Protein AF-A0A2P2ICJ2-F1 (afdb_monomer)

InterPro domains:
  IPR012337 Ribonuclease H-like superfamily [SSF53098] (196-315)
  IPR019580 Pre-mRNA-processing-splicing factor 8, U6-snRNA-binding [PF10596] (1-33)
  IPR021983 PRP8 domain IV core [PF12134] (193-316)
  IPR027652 Pre-mRNA-processing-splicing factor 8 [PTHR11140] (1-316)
  IPR043172 Prp8 RNase domain IV, palm region [G3DSA:3.30.420.230] (194-322)

Nearest PDB structures (foldseek):
  8c6j-assembly1_A  TM=9.894E-01  e=8.022E-60  Homo sapiens
  6qdv-assembly1_A  TM=9.829E-01  e=6.031E-58  Homo sapiens
  9dtr-assembly1_A  TM=9.854E-01  e=9.371E-53  Saccharomyces cerevisiae
  5yzg-assembly1_A  TM=6.083E-01  e=4.273E-56  Homo sapiens
  7b9v-assembly1_A  TM=6.042E-01  e=4.913E-52  Saccharomyces cerevisiae

Sequence (323 aa):
TLKISLIQIFRAHLWQKIHESVVMDLCQVFDQELDQLEIEIVQKETIHPRKSYKMNSSCADILLIAAYRWQYSKPSLLSDATESYESATTNKYWIDIQLRWGDYDSHDVERYSRAKFLDYTTDNMSNYPAGTGVLIAIDLAYNLYSGFGHWFPGVKPLLQQAMAKIMKSNPALYVLRERVRKGLQLYSSEPTEPYLSSQNYGELFSNQIIWFVDDTNVYRVTIHKTFDGNLTTKPINGAIFVFNPRTGQLFLKIIHTSVWAGQKRLGQLAKWKTAEEVCALIRSLPVEEQPKQIIVTRKGMLDPLEVHLLDFPLILKVTESKC

Organism: NCBI:txid1518452

Solvent-accessible surface area (backbone atoms only — not comparable to full-atom values): 18365 Å² total; per-residue (Å²): 112,67,71,59,54,52,51,62,54,42,46,91,57,38,65,48,48,35,50,52,50,54,54,52,54,50,50,57,53,50,71,74,39,25,80,84,59,45,41,66,43,84,41,75,49,93,66,63,85,63,51,58,79,44,89,88,44,55,52,50,45,34,39,39,31,38,66,68,65,39,48,32,23,65,71,44,51,66,83,57,91,77,81,62,67,46,96,56,70,43,46,48,39,34,35,29,76,43,66,45,74,47,50,95,92,55,62,65,39,60,65,47,15,43,50,50,38,54,51,40,74,72,40,89,83,22,56,62,100,48,99,38,32,33,27,36,23,34,30,69,66,77,75,44,69,30,30,18,26,39,41,40,80,70,51,53,68,50,49,55,55,48,50,58,48,45,77,68,67,35,61,50,58,47,54,47,52,52,39,50,31,62,73,70,68,58,82,77,91,66,88,64,83,73,55,47,40,89,90,53,55,72,64,59,67,46,96,63,46,43,33,40,42,40,66,80,49,36,71,35,69,49,80,45,72,45,95,90,67,48,80,44,75,43,72,42,67,15,32,38,44,36,36,26,80,70,80,66,50,71,48,76,49,76,40,58,50,73,80,55,62,96,61,75,66,57,80,60,49,38,43,45,51,50,23,50,52,52,40,52,53,49,71,72,42,58,82,90,72,39,57,48,31,41,35,28,61,49,76,82,45,48,70,38,33,60,67,55,40,61,92,47,100,55,45,84,39,39,43,66,60,85,124

pLDDT: mean 91.36, std 8.02, range [36.59, 98.5]

Secondary structure (DSSP, 8-state):
-HHHHHHHHTTTTHHHHHHHHHHHHHHHHHHHSTTTTTEEEEEE----TTGGG--S--B-SEEEEEEEEEEEEPSEETT-S---EEEEEEEEEEEEEEEE---SS---HHHHHHHHHHHHHH-SSSB-SSS-EEEEEEETTTTEEEEEE---TTHHHHHHHHHHHHHHH-HHHHHHHHHHHHHHT------PPPPB-TTTGGGGGSSS-EEEEE-TTSSEEEEEE-TTS-EEEEEE-EEEEEE-TTT--EEEEEE-GGGGTT-S-HHHHHHHHHHHHHHHHHHHS-TTTS-SEEEESSGGGHHHHHHH-TTS--EEEEBS---

Foldseek 3Di:
DVVVLVCQLCPPPLLLLLQVLLLVLVLVLCVVCCPVQQWPDKDADDDDSCQQVDQQEHEFRIKTFHNPKFFKFFKDKLPDPDGDTDPDIDGIEGEAEHEDADDPVDDPQRVVQVVSVVNHLPDPRYDYPDNFYKYKYAHLNVLDIMMITMDTPPPSVSCVVSSVCCSVDQLSSVSSVVSVCVSVVPDDPPDDDDADDPVCVVVLQDPFFEKEKELPFQWDWDWDADPVRDIDTQTAKGWIWIARPHPRDIDIHIHGSVVCPPDPPVVLVSLLVSLQVVLVVQVVDDPVNHGQEYEYADPSNVSNNSSSCSVPNHYYHYHPDPD

Structure (mmCIF, N/CA/C/O backbone):
data_AF-A0A2P2ICJ2-F1
#
_entry.id   AF-A0A2P2ICJ2-F1
#
loop_
_atom_site.group_PDB
_atom_site.id
_atom_site.type_symbol
_atom_site.label_atom_id
_atom_site.label_alt_id
_atom_site.label_comp_id
_atom_site.label_asym_id
_atom_site.label_entity_id
_atom_site.label_seq_id
_atom_site.pdbx_PDB_ins_code
_atom_site.Cartn_x
_atom_site.Cartn_y
_atom_site.Cartn_z
_atom_site.occupancy
_atom_site.B_iso_or_equiv
_atom_site.auth_seq_id
_atom_site.auth_comp_id
_atom_site.auth_asym_id
_atom_site.auth_atom_id
_atom_site.pdbx_PDB_model_num
ATOM 1 N N . THR A 1 1 ? 12.207 23.336 -6.897 1.00 85.94 1 THR A N 1
ATOM 2 C CA . THR A 1 1 ? 12.982 22.142 -6.488 1.00 85.94 1 THR A CA 1
ATOM 3 C C . THR A 1 1 ? 12.137 21.184 -5.654 1.00 85.94 1 THR A C 1
ATOM 5 O O . THR A 1 1 ? 11.927 20.076 -6.124 1.00 85.94 1 THR A O 1
ATOM 8 N N . LEU A 1 2 ? 11.536 21.604 -4.529 1.00 92.12 2 LEU A N 1
ATOM 9 C CA . LEU A 1 2 ? 10.711 20.751 -3.642 1.00 92.12 2 LEU A CA 1
ATOM 10 C C . LEU A 1 2 ? 9.601 19.944 -4.349 1.00 92.12 2 LEU A C 1
ATOM 12 O O . LEU A 1 2 ? 9.508 18.731 -4.181 1.00 92.12 2 LEU A O 1
ATOM 16 N N . LYS A 1 3 ? 8.798 20.598 -5.202 1.00 95.31 3 LYS A N 1
ATOM 17 C CA . LYS A 1 3 ? 7.723 19.940 -5.971 1.00 95.31 3 LYS A CA 1
ATOM 18 C C . LYS A 1 3 ? 8.229 18.751 -6.799 1.00 95.31 3 LYS A C 1
ATOM 20 O O . LYS A 1 3 ? 7.551 17.735 -6.891 1.00 95.31 3 LYS A O 1
ATOM 25 N N . ILE A 1 4 ? 9.414 18.875 -7.400 1.00 94.62 4 ILE A N 1
ATOM 26 C CA . ILE A 1 4 ? 10.002 17.817 -8.233 1.00 94.62 4 ILE A CA 1
ATOM 27 C C . ILE A 1 4 ? 10.373 16.619 -7.355 1.00 94.62 4 ILE A C 1
ATOM 29 O O . ILE A 1 4 ? 10.040 15.490 -7.710 1.00 94.62 4 ILE A O 1
ATOM 33 N N . SER A 1 5 ? 10.988 16.863 -6.196 1.00 93.19 5 SER A N 1
ATOM 34 C CA . SER A 1 5 ? 11.358 15.815 -5.242 1.00 93.19 5 SER A CA 1
ATOM 35 C C . SER A 1 5 ? 10.135 15.053 -4.724 1.00 93.19 5 SER A C 1
ATOM 37 O O . SER A 1 5 ? 10.127 13.826 -4.757 1.00 93.19 5 SER A O 1
ATOM 39 N N . LEU A 1 6 ? 9.062 15.751 -4.334 1.00 94.94 6 LEU A N 1
ATOM 40 C CA . LEU A 1 6 ? 7.829 15.103 -3.863 1.00 94.94 6 LEU A CA 1
ATOM 41 C C . LEU A 1 6 ? 7.153 14.269 -4.961 1.00 94.94 6 LEU A C 1
ATOM 43 O O . LEU A 1 6 ? 6.723 13.147 -4.702 1.00 94.94 6 LEU A O 1
ATOM 47 N N . ILE A 1 7 ? 7.128 14.757 -6.208 1.00 95.25 7 ILE A N 1
ATOM 48 C CA . ILE A 1 7 ? 6.631 13.972 -7.351 1.00 95.25 7 ILE A CA 1
ATOM 49 C C . ILE A 1 7 ? 7.477 12.708 -7.555 1.00 95.25 7 ILE A C 1
ATOM 51 O O . ILE A 1 7 ? 6.934 11.648 -7.859 1.00 95.25 7 ILE A O 1
ATOM 55 N N . GLN A 1 8 ? 8.799 12.790 -7.386 1.00 91.56 8 GLN A N 1
ATOM 56 C CA . GLN A 1 8 ? 9.680 11.626 -7.500 1.00 91.56 8 GLN A CA 1
ATOM 57 C C . GLN A 1 8 ? 9.471 10.617 -6.365 1.00 91.56 8 GLN A C 1
ATOM 59 O O . GLN A 1 8 ? 9.453 9.416 -6.638 1.00 91.56 8 GLN A O 1
ATOM 64 N N . ILE A 1 9 ? 9.267 11.083 -5.130 1.00 94.38 9 ILE A N 1
ATOM 65 C CA . ILE A 1 9 ? 8.974 10.230 -3.970 1.00 94.38 9 ILE A CA 1
ATOM 66 C C . ILE A 1 9 ? 7.641 9.504 -4.175 1.00 94.38 9 ILE A C 1
ATOM 68 O O . ILE A 1 9 ? 7.587 8.279 -4.079 1.00 94.38 9 ILE A O 1
ATOM 72 N N . PHE A 1 10 ? 6.584 10.218 -4.563 1.00 96.25 10 PHE A N 1
ATOM 73 C CA . PHE A 1 10 ? 5.236 9.655 -4.704 1.00 96.25 10 PHE A CA 1
ATOM 74 C C . PHE A 1 10 ? 4.898 9.120 -6.107 1.00 96.25 10 PHE A C 1
ATOM 76 O O . PHE A 1 10 ? 3.740 8.815 -6.403 1.00 96.25 10 PHE A O 1
ATOM 83 N N . ARG A 1 11 ? 5.899 8.957 -6.984 1.00 92.94 11 ARG A N 1
ATOM 84 C CA . ARG A 1 11 ? 5.708 8.428 -8.347 1.00 92.94 11 ARG A CA 1
ATOM 85 C C . ARG A 1 11 ? 5.058 7.040 -8.350 1.00 92.94 11 ARG A C 1
ATOM 87 O O . ARG A 1 11 ? 5.213 6.273 -7.397 1.00 92.94 11 ARG A O 1
ATOM 94 N N . ALA A 1 12 ? 4.429 6.690 -9.472 1.00 91.50 12 ALA A N 1
ATOM 95 C CA . ALA A 1 12 ? 3.747 5.407 -9.673 1.00 91.50 12 ALA A CA 1
ATOM 96 C C . ALA A 1 12 ? 2.647 5.137 -8.629 1.00 91.50 12 ALA A C 1
ATOM 98 O O . ALA A 1 12 ? 2.532 4.030 -8.105 1.00 91.50 12 ALA A O 1
ATOM 99 N N . HIS A 1 13 ? 1.846 6.173 -8.348 1.00 94.69 13 HIS A N 1
ATOM 100 C CA . HIS A 1 13 ? 0.656 6.091 -7.498 1.00 94.69 13 HIS A CA 1
ATOM 101 C C . HIS A 1 13 ? 0.941 5.640 -6.056 1.00 94.69 13 HIS A C 1
ATOM 103 O O . HIS A 1 13 ? 0.073 5.055 -5.415 1.00 94.69 13 HIS A O 1
ATOM 109 N N . LEU A 1 14 ? 2.140 5.924 -5.527 1.00 95.25 14 LEU A N 1
ATOM 110 C CA . LEU A 1 14 ? 2.568 5.408 -4.221 1.00 95.25 14 LEU A CA 1
ATOM 111 C C . LEU A 1 14 ? 1.598 5.783 -3.091 1.00 95.25 14 LEU A C 1
ATOM 113 O O . LEU A 1 14 ? 1.331 4.954 -2.238 1.00 95.25 14 LEU A O 1
ATOM 117 N N . TRP A 1 15 ? 1.021 6.987 -3.115 1.00 96.56 15 TRP A N 1
ATOM 118 C CA . TRP A 1 15 ? 0.028 7.410 -2.120 1.00 96.56 15 TRP A CA 1
ATOM 119 C C . TRP A 1 15 ? -1.197 6.484 -2.069 1.00 96.56 15 TRP A C 1
ATOM 121 O O . TRP A 1 15 ? -1.601 6.040 -1.000 1.00 96.56 15 TRP A O 1
ATOM 131 N N . GLN A 1 16 ? -1.765 6.165 -3.236 1.00 94.94 16 GLN A N 1
ATOM 132 C CA . GLN A 1 16 ? -2.921 5.269 -3.348 1.00 94.94 16 GLN A CA 1
ATOM 133 C C . GLN A 1 16 ? -2.550 3.855 -2.898 1.00 94.94 16 GLN A C 1
ATOM 135 O O . GLN A 1 16 ? -3.320 3.217 -2.194 1.00 94.94 16 GLN A O 1
ATOM 140 N N . LYS A 1 17 ? -1.346 3.392 -3.257 1.00 94.88 17 LYS A N 1
ATOM 141 C CA . LYS A 1 17 ? -0.849 2.070 -2.860 1.00 94.88 17 LYS A CA 1
ATOM 142 C C . LYS A 1 17 ? -0.587 1.957 -1.360 1.00 94.88 17 LYS A C 1
ATOM 144 O O . LYS A 1 17 ? -0.838 0.902 -0.802 1.00 94.88 17 LYS A O 1
ATOM 149 N N . ILE A 1 18 ? -0.108 3.019 -0.707 1.00 96.44 18 ILE A N 1
ATOM 150 C CA . ILE A 1 18 ? 0.043 3.043 0.755 1.00 96.44 18 ILE A CA 1
ATOM 151 C C . ILE A 1 18 ? -1.323 2.925 1.421 1.00 96.44 18 ILE A C 1
ATOM 153 O O . ILE A 1 18 ? -1.485 2.095 2.306 1.00 96.44 18 ILE A O 1
ATOM 157 N N . HIS A 1 19 ? -2.297 3.731 0.988 1.00 97.31 19 HIS A N 1
ATOM 158 C CA . HIS A 1 19 ? -3.645 3.709 1.562 1.00 97.31 19 HIS A CA 1
ATOM 159 C C . HIS A 1 19 ? -4.262 2.313 1.425 1.00 97.31 19 HIS A C 1
ATOM 161 O O . HIS A 1 19 ? -4.586 1.692 2.431 1.00 97.31 19 HIS A O 1
ATOM 167 N N . GLU A 1 20 ? -4.287 1.780 0.205 1.00 95.25 20 GLU A N 1
ATOM 168 C CA . GLU A 1 20 ? -4.810 0.446 -0.096 1.00 95.25 20 GLU A CA 1
ATOM 169 C C . GLU A 1 20 ? -4.089 -0.664 0.685 1.00 95.25 20 GLU A C 1
ATOM 171 O O . GLU A 1 20 ? -4.734 -1.548 1.242 1.00 95.25 20 GLU A O 1
ATOM 176 N N . SER A 1 21 ? -2.755 -0.615 0.763 1.00 95.56 21 SER A N 1
ATOM 177 C CA . SER A 1 21 ? -1.961 -1.626 1.469 1.00 95.56 21 SER A CA 1
ATOM 178 C C . SER A 1 21 ? -2.251 -1.633 2.971 1.00 95.56 21 SER A C 1
ATOM 180 O O . SER A 1 21 ? -2.394 -2.703 3.549 1.00 95.56 21 SER A O 1
ATOM 182 N N . VAL A 1 22 ? -2.408 -0.463 3.598 1.00 96.88 22 VAL A N 1
ATOM 183 C CA . VAL A 1 22 ? -2.773 -0.374 5.022 1.00 96.88 22 VAL A CA 1
ATOM 184 C C . VAL A 1 22 ? -4.208 -0.861 5.260 1.00 96.88 22 VAL A C 1
ATOM 186 O O . VAL A 1 22 ? -4.445 -1.567 6.239 1.00 96.88 22 VAL A O 1
ATOM 189 N N . VAL A 1 23 ? -5.158 -0.529 4.373 1.00 97.19 23 VAL A N 1
ATOM 190 C CA . VAL A 1 23 ? -6.539 -1.050 4.442 1.00 97.19 23 VAL A CA 1
ATOM 191 C C . VAL A 1 23 ? -6.535 -2.579 4.383 1.00 97.19 23 VAL A C 1
ATOM 193 O O . VAL A 1 23 ? -7.164 -3.224 5.216 1.00 97.19 23 VAL A O 1
ATOM 196 N N . MET A 1 24 ? -5.800 -3.161 3.433 1.00 95.69 24 MET A N 1
ATOM 197 C CA . MET A 1 24 ? -5.706 -4.614 3.272 1.00 95.69 24 MET A CA 1
ATOM 198 C C . MET A 1 24 ? -5.067 -5.299 4.484 1.00 95.69 24 MET A C 1
ATOM 200 O O . MET A 1 24 ? -5.594 -6.314 4.937 1.00 95.69 24 MET A O 1
ATOM 204 N N . ASP A 1 25 ? -3.980 -4.744 5.029 1.00 96.19 25 ASP A N 1
ATOM 205 C CA . ASP A 1 25 ? -3.328 -5.294 6.223 1.00 96.19 25 ASP A CA 1
ATOM 206 C C . ASP A 1 25 ? -4.280 -5.285 7.430 1.00 96.19 25 ASP A C 1
ATOM 208 O O . ASP A 1 25 ? -4.343 -6.264 8.171 1.00 96.19 25 ASP A O 1
ATOM 212 N N . LEU A 1 26 ? -5.057 -4.210 7.620 1.00 97.62 26 LEU A N 1
ATOM 213 C CA . LEU A 1 26 ? -6.058 -4.151 8.689 1.00 97.62 26 LEU A CA 1
ATOM 214 C C . LEU A 1 26 ? -7.198 -5.150 8.475 1.00 97.62 26 LEU A C 1
ATOM 216 O O . LEU A 1 26 ? -7.584 -5.800 9.441 1.00 97.62 26 LEU A O 1
ATOM 220 N N . CYS A 1 27 ? -7.707 -5.321 7.249 1.00 97.06 27 CYS A N 1
ATOM 221 C CA . CYS A 1 27 ? -8.699 -6.365 6.965 1.00 97.06 27 CYS A CA 1
ATOM 222 C C . CYS A 1 27 ? -8.183 -7.748 7.382 1.00 97.06 27 CYS A C 1
ATOM 224 O O . CYS A 1 27 ? -8.879 -8.459 8.096 1.00 97.06 27 CYS A O 1
ATOM 226 N N . GLN A 1 28 ? -6.938 -8.086 7.026 1.00 95.31 28 GLN A N 1
ATOM 227 C CA . GLN A 1 28 ? -6.326 -9.362 7.411 1.00 95.31 28 GLN A CA 1
ATOM 228 C C . GLN A 1 28 ? -6.181 -9.524 8.927 1.00 95.31 28 GLN A C 1
ATOM 230 O O . GLN A 1 28 ? -6.302 -10.638 9.431 1.00 95.31 28 GLN A O 1
ATOM 235 N N . VAL A 1 29 ? -5.904 -8.437 9.657 1.00 97.19 29 VAL A N 1
ATOM 236 C CA . VAL A 1 29 ? -5.885 -8.468 11.126 1.00 97.19 29 VAL A CA 1
ATOM 237 C C . VAL A 1 29 ? -7.280 -8.766 11.676 1.00 97.19 29 VAL A C 1
ATOM 239 O O . VAL A 1 29 ? -7.409 -9.611 12.554 1.00 97.19 29 VAL A O 1
ATOM 242 N N . PHE A 1 30 ? -8.326 -8.117 11.160 1.00 97.56 30 PHE A N 1
ATOM 243 C CA . PHE A 1 30 ? -9.693 -8.372 11.620 1.00 97.56 30 PHE A CA 1
ATOM 244 C C . PHE A 1 30 ? -10.195 -9.772 11.254 1.00 97.56 30 PHE A C 1
ATOM 246 O O . PHE A 1 30 ? -10.855 -10.398 12.078 1.00 97.56 30 PHE A O 1
ATOM 253 N N . ASP A 1 31 ? -9.831 -10.295 10.081 1.00 95.25 31 ASP A N 1
ATOM 254 C CA . ASP A 1 31 ? -10.159 -11.666 9.668 1.00 95.25 31 ASP A CA 1
ATOM 255 C C . ASP A 1 31 ? -9.554 -12.729 10.607 1.00 95.25 31 ASP A C 1
ATOM 257 O O . ASP A 1 31 ? -10.079 -13.835 10.711 1.00 95.25 31 ASP A O 1
ATOM 261 N N . GLN A 1 32 ? -8.457 -12.413 11.304 1.00 95.06 32 GLN A N 1
ATOM 262 C CA . GLN A 1 32 ? -7.832 -13.310 12.286 1.00 95.06 32 GLN A CA 1
ATOM 263 C C . GLN A 1 32 ? -8.505 -13.261 13.664 1.00 95.06 32 GLN A C 1
ATOM 265 O O . GLN A 1 32 ? -8.337 -14.196 14.441 1.00 95.06 32 GLN A O 1
ATOM 270 N N . GLU A 1 33 ? -9.275 -12.210 13.955 1.00 94.88 33 GLU A N 1
ATOM 271 C CA . GLU A 1 33 ? -9.854 -11.937 15.279 1.00 94.88 33 GLU A CA 1
ATOM 272 C C . GLU A 1 33 ? -11.393 -11.927 15.264 1.00 94.88 33 GLU A C 1
ATOM 274 O O . GLU A 1 33 ? -12.027 -11.327 16.135 1.00 94.88 33 GLU A O 1
ATOM 279 N N . LEU A 1 34 ? -12.010 -12.594 14.278 1.00 94.38 34 LEU A N 1
ATOM 280 C CA . LEU A 1 34 ? -13.469 -12.639 14.106 1.00 94.38 34 LEU A CA 1
ATOM 281 C C . LEU A 1 34 ? -14.184 -13.146 15.364 1.00 94.38 34 LEU A C 1
ATOM 283 O O . LEU A 1 34 ? -15.071 -12.472 15.888 1.00 94.38 34 LEU A O 1
ATOM 287 N N . ASP A 1 35 ? -13.754 -14.301 15.877 1.00 92.62 35 ASP A N 1
ATOM 288 C CA . ASP A 1 35 ? -14.370 -14.940 17.042 1.00 92.62 35 ASP A CA 1
ATOM 289 C C . ASP A 1 35 ? -14.139 -14.129 18.323 1.00 92.62 35 ASP A C 1
ATOM 291 O O . ASP A 1 35 ? -15.051 -13.975 19.135 1.00 92.62 35 ASP A O 1
ATOM 295 N N . GLN A 1 36 ? -12.929 -13.585 18.509 1.00 94.19 36 GLN A N 1
ATOM 296 C CA . GLN A 1 36 ? -12.577 -12.840 19.720 1.00 94.19 36 GLN A CA 1
ATOM 297 C C . GLN A 1 36 ? -13.365 -11.531 19.836 1.00 94.19 36 GLN A C 1
ATOM 299 O O . GLN A 1 36 ? -13.719 -11.118 20.942 1.00 94.19 36 GLN A O 1
ATOM 304 N N . LEU A 1 37 ? -13.622 -10.874 18.705 1.00 94.81 37 LEU A N 1
ATOM 305 C CA . LEU A 1 37 ? -14.320 -9.594 18.645 1.00 94.81 37 LEU A CA 1
ATOM 306 C C . LEU A 1 37 ? -15.813 -9.721 18.318 1.00 94.81 37 LEU A C 1
ATOM 308 O O . LEU A 1 37 ? -16.480 -8.698 18.181 1.00 94.81 37 LEU A O 1
ATOM 312 N N . GLU A 1 38 ? -16.350 -10.938 18.207 1.00 96.00 38 GLU A N 1
ATOM 313 C CA . GLU A 1 38 ? -17.747 -11.199 17.827 1.00 96.00 38 GLU A CA 1
ATOM 314 C C . GLU A 1 38 ? -18.133 -10.540 16.483 1.00 96.00 38 GLU A C 1
ATOM 316 O O . GLU A 1 38 ? -19.227 -9.985 16.321 1.00 96.00 38 GLU A O 1
ATOM 321 N N . ILE A 1 39 ? -17.218 -10.571 15.510 1.00 96.62 39 ILE A N 1
ATOM 322 C CA . ILE A 1 39 ? -17.423 -10.043 14.156 1.00 96.62 39 ILE A CA 1
ATOM 323 C C . ILE A 1 39 ? -18.014 -11.152 13.279 1.00 96.62 39 ILE A C 1
ATOM 325 O O . ILE A 1 39 ? -17.440 -12.226 13.146 1.00 96.62 39 ILE A O 1
ATOM 329 N N . GLU A 1 40 ? -19.145 -10.872 12.637 1.00 96.81 40 GLU A N 1
ATOM 330 C CA . GLU A 1 40 ? -19.746 -11.759 11.636 1.00 96.81 40 GLU A CA 1
ATOM 331 C C . GLU A 1 40 ? -19.051 -11.610 10.279 1.00 96.81 40 GLU A C 1
ATOM 333 O O . GLU A 1 40 ? -18.735 -12.597 9.618 1.00 96.81 40 GLU A O 1
ATOM 338 N N . ILE A 1 41 ? -18.835 -10.362 9.845 1.00 96.25 41 ILE A N 1
ATOM 339 C CA . ILE A 1 41 ? -18.297 -10.044 8.518 1.00 96.25 41 ILE A CA 1
ATOM 340 C C . ILE A 1 41 ? -17.333 -8.859 8.612 1.00 96.25 41 ILE A C 1
ATOM 342 O O . ILE A 1 41 ? -17.682 -7.802 9.145 1.00 96.25 41 ILE A O 1
ATOM 346 N N . VAL A 1 42 ? -16.151 -9.020 8.013 1.00 97.25 42 VAL A N 1
ATOM 347 C CA . VAL A 1 42 ? -15.218 -7.936 7.679 1.00 97.25 42 VAL A CA 1
ATOM 348 C C . VAL A 1 42 ? -15.394 -7.613 6.200 1.00 97.25 42 VAL A C 1
ATOM 350 O O . VAL A 1 42 ? -15.013 -8.382 5.320 1.00 97.25 42 VAL A O 1
ATOM 353 N N . GLN A 1 43 ? -16.003 -6.471 5.903 1.00 96.62 43 GLN A N 1
ATOM 354 C CA . GLN A 1 43 ? -16.243 -6.032 4.535 1.00 96.62 43 GLN A CA 1
ATOM 355 C C . GLN A 1 43 ? -15.312 -4.874 4.187 1.00 96.62 43 GLN A C 1
ATOM 357 O O . GLN A 1 43 ? -15.421 -3.779 4.735 1.00 96.62 43 GLN A O 1
ATOM 362 N N . LYS A 1 44 ? -14.426 -5.084 3.214 1.00 96.44 44 LYS A N 1
ATOM 363 C CA . LYS A 1 44 ? -13.698 -3.983 2.581 1.00 96.44 44 LYS A CA 1
ATOM 364 C C . LYS A 1 44 ? -14.621 -3.239 1.619 1.00 96.44 44 LYS A C 1
ATOM 366 O O . LYS A 1 44 ? -15.184 -3.837 0.701 1.00 96.44 44 LYS A O 1
ATOM 371 N N . GLU A 1 45 ? -14.743 -1.932 1.798 1.00 95.00 45 GLU A N 1
ATOM 372 C CA . GLU A 1 45 ? -15.597 -1.100 0.959 1.00 95.00 45 GLU A CA 1
ATOM 373 C C . GLU A 1 45 ? -14.968 -0.825 -0.410 1.00 95.00 45 GLU A C 1
ATOM 375 O O . GLU A 1 45 ? -13.754 -0.656 -0.565 1.00 95.00 45 GLU A O 1
ATOM 380 N N . THR A 1 46 ? -15.815 -0.751 -1.439 1.00 90.06 46 THR A N 1
ATOM 381 C CA . THR A 1 46 ? -15.364 -0.372 -2.783 1.00 90.06 46 THR A CA 1
ATOM 382 C C . THR A 1 46 ? -15.233 1.142 -2.856 1.00 90.06 46 THR A C 1
ATOM 384 O O . THR A 1 46 ? -16.196 1.864 -3.114 1.00 90.06 46 THR A O 1
ATOM 387 N N . ILE A 1 47 ? -14.021 1.634 -2.627 1.00 87.88 47 ILE A N 1
ATOM 388 C CA . ILE A 1 47 ? -13.739 3.067 -2.620 1.00 87.88 47 ILE A CA 1
ATOM 389 C C . ILE A 1 47 ? -13.358 3.596 -4.004 1.00 87.88 47 ILE A C 1
ATOM 391 O O . ILE A 1 47 ? -12.742 2.925 -4.834 1.00 87.88 47 ILE A O 1
ATOM 395 N N . HIS A 1 48 ? -13.677 4.867 -4.251 1.00 87.44 48 HIS A N 1
ATOM 396 C CA . HIS A 1 48 ? -13.190 5.549 -5.443 1.00 87.44 48 HIS A CA 1
ATOM 397 C C . HIS A 1 48 ? -11.656 5.693 -5.370 1.00 87.44 48 HIS A C 1
ATOM 399 O O . HIS A 1 48 ? -11.155 6.174 -4.350 1.00 87.44 48 HIS A O 1
ATOM 405 N N . PRO A 1 49 ? -10.888 5.432 -6.449 1.00 78.00 49 PRO A N 1
ATOM 406 C CA . PRO A 1 49 ? -9.419 5.448 -6.401 1.00 78.00 49 PRO A CA 1
ATOM 407 C C . PRO A 1 49 ? -8.806 6.765 -5.911 1.00 78.00 49 PRO A C 1
ATOM 409 O O . PRO A 1 49 ? -7.660 6.808 -5.478 1.00 78.00 49 PRO A O 1
ATOM 412 N N . ARG A 1 50 ? -9.544 7.875 -6.019 1.00 91.25 50 ARG A N 1
ATOM 413 C CA . ARG A 1 50 ? -9.088 9.210 -5.599 1.00 91.25 50 ARG A CA 1
ATOM 414 C C . ARG A 1 50 ? -9.406 9.550 -4.140 1.00 91.25 50 ARG A C 1
ATOM 416 O O . ARG A 1 50 ? -8.997 10.616 -3.692 1.00 91.25 50 ARG A O 1
ATOM 423 N N . LYS A 1 51 ? -10.127 8.683 -3.416 1.00 94.44 51 LYS A N 1
ATOM 424 C CA . LYS A 1 51 ? -10.502 8.895 -2.009 1.00 94.44 51 LYS A CA 1
ATOM 425 C C . LYS A 1 51 ? -9.267 9.163 -1.149 1.00 94.44 51 LYS A C 1
ATOM 427 O O . LYS A 1 51 ? -9.249 10.140 -0.415 1.00 94.44 51 LYS A O 1
ATOM 432 N N . SER A 1 52 ? -8.205 8.378 -1.336 1.00 93.44 52 SER A N 1
ATOM 433 C CA . SER A 1 52 ? -6.983 8.436 -0.524 1.00 93.44 52 SER A CA 1
ATOM 434 C C . SER A 1 52 ? -6.367 9.836 -0.393 1.00 93.44 52 SER A C 1
ATOM 436 O O . SER A 1 52 ? -5.694 10.108 0.591 1.00 93.44 52 SER A O 1
ATOM 438 N N . TYR A 1 53 ? -6.530 10.711 -1.396 1.00 93.31 53 TYR A N 1
ATOM 439 C CA . TYR A 1 53 ? -5.984 12.079 -1.402 1.00 93.31 53 TYR A CA 1
ATOM 440 C C . TYR A 1 53 ? -7.074 13.164 -1.447 1.00 93.31 53 TYR A C 1
ATOM 442 O O . TYR A 1 53 ? -6.791 14.327 -1.748 1.00 93.31 53 TYR A O 1
ATOM 450 N N . LYS A 1 54 ? -8.328 12.798 -1.165 1.00 93.94 54 LYS A N 1
ATOM 451 C CA . LYS A 1 54 ? -9.448 13.726 -1.025 1.00 93.94 54 LYS A CA 1
ATOM 452 C C . LYS A 1 54 ? -9.542 14.160 0.441 1.00 93.94 54 LYS A C 1
ATOM 454 O O . LYS A 1 54 ? -9.897 13.371 1.299 1.00 93.94 54 LYS A O 1
ATOM 459 N N . MET A 1 55 ? -9.221 15.424 0.716 1.00 91.38 55 MET A N 1
ATOM 460 C CA . MET A 1 55 ? -9.083 15.943 2.092 1.00 91.38 55 MET A CA 1
ATOM 461 C C . MET A 1 55 ? -10.316 16.688 2.625 1.00 91.38 55 MET A C 1
ATOM 463 O O . MET A 1 55 ? -10.292 17.198 3.747 1.00 91.38 55 MET A O 1
ATOM 467 N N . ASN A 1 56 ? -11.356 16.838 1.802 1.00 91.69 56 ASN A N 1
ATOM 468 C CA . ASN A 1 56 ? -12.555 17.616 2.127 1.00 91.69 56 ASN A CA 1
ATOM 469 C C . ASN A 1 56 ? -13.768 16.754 2.495 1.00 91.69 56 ASN A C 1
ATOM 471 O O . ASN A 1 56 ? -14.741 17.287 2.998 1.00 91.69 56 ASN A O 1
ATOM 475 N N . SER A 1 57 ? -13.740 15.460 2.189 1.00 93.38 57 SER A N 1
ATOM 476 C CA . SER A 1 57 ? -14.802 14.502 2.515 1.00 93.38 57 SER A CA 1
ATOM 477 C C . SER A 1 57 ? -14.258 13.092 2.361 1.00 93.38 57 SER A C 1
ATOM 479 O O . SER A 1 57 ? -13.322 12.874 1.581 1.00 93.38 57 SER A O 1
ATOM 481 N N . SER A 1 58 ? -14.874 12.146 3.057 1.00 95.00 58 SER A N 1
ATOM 482 C CA . SER A 1 58 ? -14.449 10.751 3.062 1.00 95.00 58 SER A CA 1
ATOM 483 C C . SER A 1 58 ? -15.642 9.785 3.113 1.00 95.00 58 SER A C 1
ATOM 485 O O . SER A 1 58 ? -16.806 10.190 3.117 1.00 95.00 58 SER A O 1
ATOM 487 N N . CYS A 1 59 ? -15.338 8.493 3.081 1.00 95.06 59 CYS A N 1
ATOM 488 C CA . CYS A 1 59 ? -16.270 7.382 3.255 1.00 95.06 59 CYS A CA 1
ATOM 489 C C . CYS A 1 59 ? -15.559 6.245 4.001 1.00 95.06 59 CYS A C 1
ATOM 491 O O . CYS A 1 59 ? -14.339 6.284 4.144 1.00 95.06 59 CYS A O 1
ATOM 493 N N . ALA A 1 60 ? -16.277 5.225 4.465 1.00 96.69 60 ALA A N 1
ATOM 494 C CA . ALA A 1 60 ? -15.645 4.071 5.114 1.00 96.69 60 ALA A CA 1
ATOM 495 C C . ALA A 1 60 ? -14.680 3.326 4.163 1.00 96.69 60 ALA A C 1
ATOM 497 O O . ALA A 1 60 ? -14.940 3.248 2.962 1.00 96.69 60 ALA A O 1
ATOM 498 N N . ASP A 1 61 ? -13.569 2.812 4.700 1.00 97.62 61 ASP A N 1
ATOM 499 C CA . ASP A 1 61 ? -12.672 1.862 4.016 1.00 97.62 61 ASP A CA 1
ATOM 500 C C . ASP A 1 61 ? -13.009 0.413 4.376 1.00 97.62 61 ASP A C 1
ATOM 502 O O . ASP A 1 61 ? -12.981 -0.469 3.519 1.00 97.62 61 ASP A O 1
ATOM 506 N N . ILE A 1 62 ? -13.325 0.173 5.649 1.00 98.19 62 ILE A N 1
ATOM 507 C CA . ILE A 1 62 ? -13.681 -1.141 6.187 1.00 98.19 62 ILE A CA 1
ATOM 508 C C . ILE A 1 62 ? -14.987 -0.991 6.959 1.00 98.19 62 ILE A C 1
ATOM 510 O O . ILE A 1 62 ? -15.168 -0.023 7.704 1.00 98.19 62 ILE A O 1
ATOM 514 N N . LEU A 1 63 ? -15.885 -1.951 6.790 1.00 98.06 63 LEU A N 1
ATOM 515 C CA . LEU A 1 63 ? -17.119 -2.096 7.539 1.00 98.06 63 LEU A CA 1
ATOM 516 C C . LEU A 1 63 ? -17.102 -3.440 8.269 1.00 98.06 63 LEU A C 1
ATOM 518 O O . LEU A 1 63 ? -17.031 -4.495 7.646 1.00 98.06 63 LEU A O 1
ATOM 522 N N . LEU A 1 64 ? -17.190 -3.392 9.592 1.00 98.00 64 LEU A N 1
ATOM 523 C CA . LEU A 1 64 ? -17.368 -4.558 10.447 1.00 98.00 64 LEU A CA 1
ATOM 524 C C . LEU A 1 64 ? -18.852 -4.711 10.781 1.00 98.00 64 LEU A C 1
ATOM 526 O O . LEU A 1 64 ? -19.514 -3.730 11.146 1.00 98.00 64 LEU A O 1
ATOM 530 N N . ILE A 1 65 ? -19.361 -5.934 10.676 1.00 97.56 65 ILE A N 1
ATOM 531 C CA . ILE A 1 65 ? -20.728 -6.300 11.057 1.00 97.56 65 ILE A CA 1
ATOM 532 C C . ILE A 1 65 ? -20.649 -7.217 12.276 1.00 97.56 65 ILE A C 1
ATOM 534 O O . ILE A 1 65 ? -19.939 -8.219 12.243 1.00 97.56 65 ILE A O 1
ATOM 538 N N . ALA A 1 66 ? -21.342 -6.854 13.354 1.00 96.38 66 ALA A N 1
ATOM 539 C CA . ALA A 1 66 ? -21.356 -7.622 14.597 1.00 96.38 66 ALA A CA 1
ATOM 540 C C . ALA A 1 66 ? -22.237 -8.868 14.468 1.00 96.38 66 ALA A C 1
ATOM 542 O O . ALA A 1 66 ? -23.347 -8.769 13.946 1.00 96.38 66 ALA A O 1
ATOM 543 N N . ALA A 1 67 ? -21.812 -9.989 15.054 1.00 95.06 67 ALA A N 1
ATOM 544 C CA . ALA A 1 67 ? -22.625 -11.206 15.148 1.00 95.06 67 ALA A CA 1
ATOM 545 C C . ALA A 1 67 ? -23.901 -11.007 15.986 1.00 95.06 67 ALA A C 1
ATOM 547 O O . ALA A 1 67 ? -24.918 -11.666 15.770 1.00 95.06 67 ALA A O 1
ATOM 548 N N . TYR A 1 68 ? -23.867 -10.072 16.939 1.00 92.19 68 TYR A N 1
ATOM 549 C CA . TYR A 1 68 ? -25.045 -9.646 17.686 1.00 92.19 68 TYR A CA 1
ATOM 550 C C . TYR A 1 68 ? -25.099 -8.125 17.818 1.00 92.19 68 TYR A C 1
ATOM 552 O O . TYR A 1 68 ? -25.737 -7.452 17.004 1.00 92.19 68 TYR A O 1
ATOM 560 N N . ARG A 1 69 ? -24.460 -7.567 18.852 1.00 93.19 69 ARG A N 1
ATOM 561 C CA . ARG A 1 69 ? -24.393 -6.127 19.115 1.00 93.19 69 ARG A CA 1
ATOM 562 C C . ARG A 1 69 ? -23.194 -5.803 19.988 1.00 93.19 69 ARG A C 1
ATOM 564 O O . ARG A 1 69 ? -23.015 -6.422 21.031 1.00 93.19 69 ARG A O 1
ATOM 571 N N . TRP A 1 70 ? -22.482 -4.744 19.639 1.00 95.88 70 TRP A N 1
ATOM 572 C CA . TRP A 1 70 ? -21.440 -4.181 20.485 1.00 95.88 70 TRP A CA 1
ATOM 573 C C . TRP A 1 70 ? -21.969 -3.016 21.308 1.00 95.88 70 TRP A C 1
ATOM 575 O O . TRP A 1 70 ? -22.632 -2.120 20.779 1.00 95.88 70 TRP A O 1
ATOM 585 N N . GLN A 1 71 ? -21.626 -2.991 22.595 1.00 94.62 71 GLN A N 1
ATOM 586 C CA . GLN A 1 71 ? -21.559 -1.730 23.330 1.00 94.62 71 GLN A CA 1
ATOM 587 C C . GLN A 1 71 ? -20.354 -0.940 22.825 1.00 94.62 71 GLN A C 1
ATOM 589 O O . GLN A 1 71 ? -19.333 -1.524 22.463 1.00 94.62 71 GLN A O 1
ATOM 594 N N . TYR A 1 72 ? -20.468 0.381 22.783 1.00 94.38 72 TYR A N 1
ATOM 595 C CA . TYR A 1 72 ? -19.393 1.236 22.299 1.00 94.38 72 TYR A CA 1
ATOM 596 C C . TYR A 1 72 ? -19.177 2.427 23.231 1.00 94.38 72 TYR A C 1
ATOM 598 O O . TYR A 1 72 ? -20.070 2.847 23.968 1.00 94.38 72 TYR A O 1
ATOM 606 N N . SER A 1 73 ? -17.956 2.947 23.241 1.00 94.62 73 SER A N 1
ATOM 607 C CA . SER A 1 73 ? -17.558 4.089 24.054 1.00 94.62 73 SER A CA 1
ATOM 608 C C . SER A 1 73 ? -17.912 5.410 23.385 1.00 94.62 73 SER A C 1
ATOM 610 O O . SER A 1 73 ? -18.053 5.493 22.163 1.00 94.62 73 SER A O 1
ATOM 612 N N . LYS A 1 74 ? -17.892 6.493 24.165 1.00 94.06 74 LYS A N 1
ATOM 613 C CA . LYS A 1 74 ? -17.759 7.842 23.594 1.00 94.06 74 LYS A CA 1
ATOM 614 C C . LYS A 1 74 ? -16.503 7.948 22.718 1.00 94.06 74 LYS A C 1
ATOM 616 O O . LYS A 1 74 ? -15.523 7.249 23.004 1.00 94.06 74 LYS A O 1
ATOM 621 N N . PRO A 1 75 ? -16.497 8.838 21.707 1.00 95.12 75 PRO A N 1
ATOM 622 C CA . PRO A 1 75 ? -15.312 9.079 20.904 1.00 95.12 75 PRO A CA 1
ATOM 623 C C . PRO A 1 75 ? -14.111 9.494 21.756 1.00 95.12 75 PRO A C 1
ATOM 625 O O . PRO A 1 75 ? -14.194 10.465 22.511 1.00 95.12 75 PRO A O 1
ATOM 628 N N . SER A 1 76 ? -13.001 8.776 21.628 1.00 96.50 76 SER A N 1
ATOM 629 C CA . SER A 1 76 ? -11.753 9.066 22.345 1.00 96.50 76 SER A CA 1
ATOM 630 C C . SER A 1 76 ? -10.530 8.726 21.494 1.00 96.50 76 SER A C 1
ATOM 632 O O . SER A 1 76 ? -10.666 8.151 20.408 1.00 96.50 76 SER A O 1
ATOM 634 N N . LEU A 1 77 ? -9.339 9.121 21.945 1.00 96.88 77 LEU A N 1
ATOM 635 C CA . LEU A 1 77 ? -8.095 8.862 21.220 1.00 96.88 77 LEU A CA 1
ATOM 636 C C . LEU A 1 77 ? -7.673 7.402 21.358 1.00 96.88 77 LEU A C 1
ATOM 638 O O . LEU A 1 77 ? -7.929 6.765 22.378 1.00 96.88 77 LEU A O 1
ATOM 642 N N . LEU A 1 78 ? -6.954 6.891 20.357 1.00 95.00 78 LEU A N 1
ATOM 643 C CA . LEU A 1 78 ? -6.363 5.550 20.359 1.00 95.00 78 LEU A CA 1
ATOM 644 C C . LEU A 1 78 ? -5.399 5.345 21.538 1.00 95.00 78 LEU A C 1
ATOM 646 O O . LEU A 1 78 ? -5.268 4.227 22.022 1.00 95.00 78 LEU A O 1
ATOM 650 N N . SER A 1 79 ? -4.744 6.404 22.010 1.00 91.94 79 SER A N 1
ATOM 651 C CA . SER A 1 79 ? -3.797 6.400 23.130 1.00 91.94 79 SER A CA 1
ATOM 652 C C . SER A 1 79 ? -4.464 6.438 24.514 1.00 91.94 79 SER A C 1
ATOM 654 O O . SER A 1 79 ? -3.809 6.119 25.506 1.00 91.94 79 SER A O 1
ATOM 656 N N . ASP A 1 80 ? -5.757 6.775 24.605 1.00 92.06 80 ASP A N 1
ATOM 657 C CA . ASP A 1 80 ? -6.448 6.901 25.894 1.00 92.06 80 ASP A CA 1
ATOM 658 C C . ASP A 1 80 ? -6.611 5.537 26.587 1.00 92.06 80 ASP A C 1
ATOM 660 O O . ASP A 1 80 ? -7.127 4.584 26.000 1.00 92.06 80 ASP A O 1
ATOM 664 N N . ALA A 1 81 ? -6.231 5.458 27.865 1.00 81.00 81 ALA A N 1
ATOM 665 C CA . ALA A 1 81 ? -6.152 4.201 28.616 1.00 81.00 81 ALA A CA 1
ATOM 666 C C . ALA A 1 81 ? -7.492 3.670 29.157 1.00 81.00 81 ALA A C 1
ATOM 668 O O . ALA A 1 81 ? -7.570 2.511 29.555 1.00 81.00 81 ALA A O 1
ATOM 669 N N . THR A 1 82 ? -8.532 4.507 29.226 1.00 79.12 82 THR A N 1
ATOM 670 C CA . THR A 1 82 ? -9.825 4.118 29.809 1.00 79.12 82 THR A CA 1
ATOM 671 C C . THR A 1 82 ? -10.964 4.385 28.842 1.00 79.12 82 THR A C 1
ATOM 673 O O . THR A 1 82 ? -11.032 5.434 28.201 1.00 79.12 82 THR A O 1
ATOM 676 N N . GLU A 1 83 ? -11.870 3.419 28.750 1.00 81.00 83 GLU A N 1
ATOM 677 C CA . GLU A 1 83 ? -13.090 3.505 27.962 1.00 81.00 83 GLU A CA 1
ATOM 678 C C . GLU A 1 83 ? -14.278 3.440 28.918 1.00 81.00 83 GLU A C 1
ATOM 680 O O . GLU A 1 83 ? -14.348 2.577 29.791 1.00 81.00 83 GLU A O 1
ATOM 685 N N . SER A 1 84 ? -15.214 4.372 28.761 1.00 85.25 84 SER A N 1
ATOM 686 C CA . SER A 1 84 ? -16.533 4.266 29.382 1.00 85.25 84 SER A CA 1
ATOM 687 C C . SER A 1 84 ? -17.525 3.903 28.288 1.00 85.25 84 SER A C 1
ATOM 689 O O . SER A 1 84 ? -17.774 4.698 27.378 1.00 85.25 84 SER A O 1
ATOM 691 N N . TYR A 1 85 ? -18.031 2.672 28.343 1.00 88.50 85 TYR A N 1
ATOM 692 C CA . TYR A 1 85 ? -19.027 2.189 27.396 1.00 88.50 85 TYR A CA 1
ATOM 693 C C . TYR A 1 85 ? -20.390 2.800 27.707 1.00 88.50 85 TYR A C 1
ATOM 695 O O . TYR A 1 85 ? -20.797 2.908 28.867 1.00 88.50 85 TYR A O 1
ATOM 703 N N . GLU A 1 86 ? -21.087 3.227 26.662 1.00 85.56 86 GLU A N 1
ATOM 704 C CA . GLU A 1 86 ? -22.452 3.716 26.777 1.00 85.56 86 GLU A CA 1
ATOM 705 C C . GLU A 1 86 ? -23.445 2.546 26.823 1.00 85.56 86 GLU A C 1
ATOM 707 O O . GLU A 1 86 ? -23.150 1.427 26.408 1.00 85.56 86 GLU A O 1
ATOM 712 N N . SER A 1 87 ? -24.668 2.806 27.295 1.00 81.75 87 SER A N 1
ATOM 713 C CA . SER A 1 87 ? -25.759 1.820 27.226 1.00 81.75 87 SER A CA 1
ATOM 714 C C . SER A 1 87 ? -26.266 1.589 25.795 1.00 81.75 87 SER A C 1
ATOM 716 O O . SER A 1 87 ? -27.016 0.644 25.551 1.00 81.75 87 SER A O 1
ATOM 718 N N . ALA A 1 88 ? -25.892 2.462 24.855 1.00 90.00 88 ALA A N 1
ATOM 719 C CA . ALA A 1 88 ? -26.216 2.320 23.446 1.00 90.00 88 ALA A CA 1
ATOM 720 C C . ALA A 1 88 ? -25.431 1.161 22.815 1.00 90.00 88 ALA A C 1
ATOM 722 O O . ALA A 1 88 ? -24.323 0.823 23.226 1.00 90.00 88 ALA A O 1
ATOM 723 N N . THR A 1 89 ? -26.029 0.542 21.799 1.00 94.62 89 THR A N 1
ATOM 724 C CA . THR A 1 89 ? -25.434 -0.593 21.090 1.00 94.62 89 THR A CA 1
ATOM 725 C C . THR A 1 89 ? -25.444 -0.358 19.589 1.00 94.62 89 THR A C 1
ATOM 727 O O . THR A 1 89 ? -26.303 0.359 19.076 1.00 94.62 89 THR A O 1
ATOM 730 N N . THR A 1 90 ? -24.497 -0.971 18.886 1.00 94.88 90 THR A N 1
ATOM 731 C CA . THR A 1 90 ? -24.386 -0.913 17.427 1.00 94.88 90 THR A CA 1
ATOM 732 C C . THR A 1 90 ? -24.160 -2.302 16.839 1.00 94.88 90 THR A C 1
ATOM 734 O O . THR A 1 90 ? -23.640 -3.194 17.506 1.00 94.88 90 THR A O 1
ATOM 737 N N . ASN A 1 91 ? -24.564 -2.486 15.587 1.00 96.19 91 ASN A N 1
ATOM 738 C CA . ASN A 1 91 ? -24.316 -3.691 14.793 1.00 96.19 91 ASN A CA 1
ATOM 739 C C . ASN A 1 91 ? -23.328 -3.454 13.642 1.00 96.19 91 ASN A C 1
ATOM 741 O O . ASN A 1 91 ? -22.922 -4.406 12.983 1.00 96.19 91 ASN A O 1
ATOM 745 N N . LYS A 1 92 ? -22.977 -2.194 13.366 1.00 97.38 92 LYS A N 1
ATOM 746 C CA . LYS A 1 92 ? -22.103 -1.798 12.263 1.00 97.38 92 LYS A CA 1
ATOM 747 C C . LYS A 1 92 ? -21.024 -0.864 12.778 1.00 97.38 92 LYS A C 1
ATOM 749 O O . LYS A 1 92 ? -21.322 0.109 13.469 1.00 97.38 92 LYS A O 1
ATOM 754 N N . TYR A 1 93 ? -19.784 -1.121 12.399 1.00 98.12 93 TYR A N 1
ATOM 755 C CA . TYR A 1 93 ? -18.646 -0.312 12.811 1.00 98.12 93 TYR A CA 1
ATOM 756 C C . TYR A 1 93 ? -17.743 -0.034 11.617 1.00 98.12 93 TYR A C 1
ATOM 758 O O . TYR A 1 93 ? -17.246 -0.963 10.988 1.00 98.12 93 TYR A O 1
ATOM 766 N N . TRP A 1 94 ? -17.553 1.239 11.273 1.00 98.06 94 TRP A N 1
ATOM 767 C CA . TRP A 1 94 ? -16.707 1.618 10.141 1.00 98.06 94 TRP A CA 1
ATOM 768 C C . TRP A 1 94 ? -15.307 2.044 10.577 1.00 98.06 94 TRP A C 1
ATOM 770 O O . TRP A 1 94 ? -15.105 2.579 11.668 1.00 98.06 94 TRP A O 1
ATOM 780 N N . ILE A 1 95 ? -14.346 1.855 9.679 1.00 98.50 95 ILE A N 1
ATOM 781 C CA . ILE A 1 95 ? -12.970 2.328 9.819 1.00 98.50 95 ILE A CA 1
ATOM 782 C C . ILE A 1 95 ? -12.631 3.158 8.585 1.00 98.50 95 ILE A C 1
ATOM 784 O O . ILE A 1 95 ? -12.893 2.739 7.455 1.00 98.50 95 ILE A O 1
ATOM 788 N N . ASP A 1 96 ? -12.061 4.339 8.799 1.00 98.06 96 ASP A N 1
ATOM 789 C CA . ASP A 1 96 ? -11.584 5.238 7.746 1.00 98.06 96 ASP A CA 1
ATOM 790 C C . ASP A 1 96 ? -10.104 5.558 7.957 1.00 98.06 96 ASP A C 1
ATOM 792 O O . ASP A 1 96 ? -9.702 5.993 9.036 1.00 98.06 96 ASP A O 1
ATOM 796 N N . ILE A 1 97 ? -9.287 5.349 6.931 1.00 98.06 97 ILE A N 1
ATOM 797 C CA . ILE A 1 97 ? -7.842 5.548 6.964 1.00 98.06 97 ILE A CA 1
ATOM 798 C C . ILE A 1 97 ? -7.500 6.826 6.209 1.00 98.06 97 ILE A C 1
ATOM 800 O O . ILE A 1 97 ? -7.679 6.937 4.995 1.00 98.06 97 ILE A O 1
ATOM 804 N N . GLN A 1 98 ? -6.946 7.795 6.929 1.00 97.56 98 GLN A N 1
ATOM 805 C CA . GLN A 1 98 ? -6.525 9.081 6.394 1.00 97.56 98 GLN A CA 1
ATOM 806 C C . GLN A 1 98 ? -5.005 9.174 6.364 1.00 97.56 98 GLN A C 1
ATOM 808 O O . GLN A 1 98 ? -4.328 9.149 7.391 1.00 97.56 98 GLN A O 1
ATOM 813 N N . LEU A 1 99 ? -4.459 9.338 5.165 1.00 97.56 99 LEU A N 1
ATOM 814 C CA . LEU A 1 99 ? -3.051 9.661 4.992 1.00 97.56 99 LEU A CA 1
ATOM 815 C C . LEU A 1 99 ? -2.866 11.178 5.031 1.00 97.56 99 LEU A C 1
ATOM 817 O O . LEU A 1 99 ? -3.666 11.924 4.468 1.00 97.56 99 LEU A O 1
ATOM 821 N N . ARG A 1 100 ? -1.776 11.644 5.633 1.00 96.12 100 ARG A N 1
ATOM 822 C CA . ARG A 1 100 ? -1.359 13.049 5.581 1.00 96.12 100 ARG A CA 1
ATOM 823 C C . ARG A 1 100 ? 0.142 13.164 5.347 1.00 96.12 100 ARG A C 1
ATOM 825 O O . ARG A 1 100 ? 0.902 12.227 5.576 1.00 96.12 100 ARG A O 1
ATOM 832 N N . TRP A 1 101 ? 0.555 14.343 4.906 1.00 96.69 101 TRP A N 1
ATOM 833 C CA . TRP A 1 101 ? 1.953 14.751 4.846 1.00 96.69 101 TRP A CA 1
ATOM 834 C C . TRP A 1 101 ? 2.091 16.022 5.681 1.00 96.69 101 TRP A C 1
ATOM 836 O O . TRP A 1 101 ? 1.712 17.094 5.208 1.00 96.69 101 TRP A O 1
ATOM 846 N N . GLY A 1 102 ? 2.506 15.880 6.943 1.00 93.62 102 GLY A N 1
ATOM 847 C CA . GLY A 1 102 ? 2.639 17.002 7.869 1.00 93.62 102 GLY A CA 1
ATOM 848 C C . GLY A 1 102 ? 3.770 17.960 7.505 1.00 93.62 102 GLY A C 1
ATOM 849 O O . GLY A 1 102 ? 4.668 17.641 6.719 1.00 93.62 102 GLY A O 1
ATOM 850 N N . ASP A 1 103 ? 3.723 19.137 8.110 1.00 94.00 103 ASP A N 1
ATOM 851 C CA . ASP A 1 103 ? 4.796 20.125 8.093 1.00 94.00 103 ASP A CA 1
ATOM 852 C C . ASP A 1 103 ? 5.223 20.465 9.529 1.00 94.00 103 ASP A C 1
ATOM 854 O O . ASP A 1 103 ? 4.718 19.906 10.504 1.00 94.00 103 ASP A O 1
ATOM 858 N N . TYR A 1 104 ? 6.196 21.364 9.664 1.00 92.62 104 TYR A N 1
ATOM 859 C CA . TYR A 1 104 ? 6.739 21.727 10.969 1.00 92.62 104 TYR A CA 1
ATOM 860 C C . TYR A 1 104 ? 5.679 22.325 11.908 1.00 92.62 104 TYR A C 1
ATOM 862 O O . TYR A 1 104 ? 5.679 22.015 13.097 1.00 92.62 104 TYR A O 1
ATOM 870 N N . ASP A 1 105 ? 4.743 23.111 11.376 1.00 90.75 105 ASP A N 1
ATOM 871 C CA . ASP A 1 105 ? 3.723 23.806 12.168 1.00 90.75 105 ASP A CA 1
ATOM 872 C C . ASP A 1 105 ? 2.526 22.896 12.493 1.00 90.75 105 ASP A C 1
ATOM 874 O O . ASP A 1 105 ? 1.860 23.055 13.519 1.00 90.75 105 ASP A O 1
ATOM 878 N N . SER A 1 106 ? 2.253 21.912 11.635 1.00 87.31 106 SER A N 1
ATOM 879 C CA . SER A 1 106 ? 1.164 20.955 11.765 1.00 87.31 106 SER A CA 1
ATOM 880 C C . SER A 1 106 ? 1.647 19.533 11.483 1.00 87.31 106 SER A C 1
ATOM 882 O O . SER A 1 106 ? 1.596 19.041 10.352 1.00 87.31 106 SER A O 1
ATOM 884 N N . HIS A 1 107 ? 2.027 18.837 12.555 1.00 84.69 107 HIS A N 1
ATOM 885 C CA . HIS A 1 107 ? 2.385 17.409 12.554 1.00 84.69 107 HIS A CA 1
ATOM 886 C C . HIS A 1 107 ? 1.771 16.624 13.730 1.00 84.69 107 HIS A C 1
ATOM 888 O O . HIS A 1 107 ? 1.991 15.422 13.858 1.00 84.69 107 HIS A O 1
ATOM 894 N N . ASP A 1 108 ? 0.952 17.268 14.570 1.00 93.25 108 ASP A N 1
ATOM 895 C CA . ASP A 1 108 ? 0.178 16.581 15.609 1.00 93.25 108 ASP A CA 1
ATOM 896 C C . ASP A 1 108 ? -0.935 15.742 14.957 1.00 93.25 108 ASP A C 1
ATOM 898 O O . ASP A 1 108 ? -1.904 16.268 14.390 1.00 93.25 108 ASP A O 1
ATOM 902 N N . VAL A 1 109 ? -0.753 14.421 14.976 1.00 94.38 109 VAL A N 1
ATOM 903 C CA . VAL A 1 109 ? -1.654 13.442 14.354 1.00 94.38 109 VAL A CA 1
ATOM 904 C C . VAL A 1 109 ? -2.897 13.159 15.203 1.00 94.38 109 VAL A C 1
ATOM 906 O O . VAL A 1 109 ? -3.958 12.870 14.647 1.00 94.38 109 VAL A O 1
ATOM 909 N N . GLU A 1 110 ? -2.817 13.314 16.525 1.00 95.38 110 GLU A N 1
ATOM 910 C CA . GLU A 1 110 ? -3.958 13.128 17.428 1.00 95.38 110 GLU A CA 1
ATOM 911 C C . GLU A 1 110 ? -4.974 14.247 17.215 1.00 95.38 110 GLU A C 1
ATOM 913 O O . GLU A 1 110 ? -6.151 13.995 16.940 1.00 95.38 110 GLU A O 1
ATOM 918 N N . ARG A 1 111 ? -4.501 15.499 17.212 1.00 96.00 111 ARG A N 1
ATOM 919 C CA . ARG A 1 111 ? -5.351 16.656 16.914 1.00 96.00 111 ARG A CA 1
ATOM 920 C C . ARG A 1 111 ? -5.973 16.563 15.522 1.00 96.00 111 ARG A C 1
ATOM 922 O O . ARG A 1 111 ? -7.146 16.896 15.357 1.00 96.00 111 ARG A O 1
ATOM 929 N N . TYR A 1 112 ? -5.207 16.106 14.532 1.00 96.81 112 TYR A N 1
ATOM 930 C CA . TYR A 1 112 ? -5.694 15.943 13.162 1.00 96.81 112 TYR A CA 1
ATOM 931 C C . TYR A 1 112 ? -6.769 14.858 13.045 1.00 96.81 112 TYR A C 1
ATOM 933 O O . TYR A 1 112 ? -7.814 15.119 12.453 1.00 96.81 112 TYR A O 1
ATOM 941 N N . SER A 1 113 ? -6.543 13.670 13.620 1.00 97.00 113 SER A N 1
ATOM 942 C CA . SER A 1 113 ? -7.520 12.570 13.574 1.00 97.00 113 SER A CA 1
ATOM 943 C C . SER A 1 113 ? -8.845 12.971 14.219 1.00 97.00 113 SER A C 1
ATOM 945 O O . SER A 1 113 ? -9.900 12.781 13.617 1.00 97.00 113 SER A O 1
ATOM 947 N N . ARG A 1 114 ? -8.794 13.636 15.381 1.00 97.44 114 ARG A N 1
ATOM 948 C CA . ARG A 1 114 ? -9.979 14.176 16.052 1.00 97.44 114 ARG A CA 1
ATOM 949 C C . ARG A 1 114 ? -10.696 15.228 15.212 1.00 97.44 114 ARG A C 1
ATOM 951 O O . ARG A 1 114 ? -11.912 15.150 15.068 1.00 97.44 114 ARG A O 1
ATOM 958 N N . ALA A 1 115 ? -9.966 16.204 14.671 1.00 96.69 115 ALA A N 1
ATOM 959 C CA . ALA A 1 115 ? -10.558 17.255 13.846 1.00 96.69 115 ALA A CA 1
ATOM 960 C C . ALA A 1 115 ? -11.265 16.660 12.620 1.00 96.69 115 ALA A C 1
ATOM 962 O O . ALA A 1 115 ? -12.438 16.934 12.402 1.00 96.69 115 ALA A O 1
ATOM 963 N N . LYS A 1 116 ? -10.596 15.763 11.885 1.00 96.75 116 LYS A N 1
ATOM 964 C CA . LYS A 1 116 ? -11.179 15.109 10.706 1.00 96.75 116 LYS A CA 1
ATOM 965 C C . LYS A 1 116 ? -12.355 14.207 11.032 1.00 96.75 116 LYS A C 1
ATOM 967 O O . LYS A 1 116 ? -13.324 14.209 10.283 1.00 96.75 116 LYS A O 1
ATOM 972 N N . PHE A 1 117 ? -12.300 13.475 12.140 1.00 97.56 117 PHE A N 1
ATOM 973 C CA . PHE A 1 117 ? -13.428 12.663 12.575 1.00 97.56 117 PHE A CA 1
ATOM 974 C C . PHE A 1 117 ? -14.662 13.534 12.831 1.00 97.56 117 PHE A C 1
ATOM 976 O O . PHE A 1 117 ? -15.741 13.232 12.330 1.00 97.56 117 PHE A O 1
ATOM 983 N N . LEU A 1 118 ? -14.507 14.637 13.571 1.00 96.62 118 LEU A N 1
ATOM 984 C CA . LEU A 1 118 ? -15.614 15.547 13.872 1.00 96.62 118 LEU A CA 1
ATOM 985 C C . LEU A 1 118 ? -16.125 16.253 12.612 1.00 96.62 118 LEU A C 1
ATOM 987 O O . LEU A 1 118 ? -17.333 16.306 12.406 1.00 96.62 118 LEU A O 1
ATOM 991 N N . ASP A 1 119 ? -15.228 16.725 11.744 1.00 95.81 119 ASP A N 1
ATOM 992 C CA . ASP A 1 119 ? -15.597 17.359 10.475 1.00 95.81 119 ASP A CA 1
ATOM 993 C C . ASP A 1 119 ? -16.400 16.390 9.591 1.00 95.81 119 ASP A C 1
ATOM 995 O O . ASP A 1 119 ? -17.486 16.721 9.128 1.00 95.81 119 ASP A O 1
ATOM 999 N N . TYR A 1 120 ? -15.905 15.167 9.377 1.00 96.44 120 TYR A N 1
ATOM 1000 C CA . TYR A 1 120 ? -16.534 14.219 8.453 1.00 96.44 120 TYR A CA 1
ATOM 1001 C C . TYR A 1 120 ? -17.798 13.562 9.010 1.00 96.44 120 TYR A C 1
ATOM 1003 O O . TYR A 1 120 ? -18.652 13.156 8.232 1.00 96.44 120 TYR A O 1
ATOM 1011 N N . THR A 1 121 ? -17.939 13.435 10.330 1.00 95.19 121 THR A N 1
ATOM 1012 C CA . THR A 1 121 ? -19.160 12.861 10.928 1.00 95.19 121 THR A CA 1
ATOM 1013 C C . THR A 1 121 ? -20.288 13.878 11.092 1.00 95.19 121 THR A C 1
ATOM 1015 O O . THR A 1 121 ? -21.435 13.476 11.278 1.00 95.19 121 THR A O 1
ATOM 1018 N N . THR A 1 122 ? -19.988 15.180 11.016 1.00 91.94 122 THR A N 1
ATOM 1019 C CA . THR A 1 122 ? -20.988 16.259 11.103 1.00 91.94 122 THR A CA 1
ATOM 1020 C C . THR A 1 122 ? -21.344 16.877 9.750 1.00 91.94 122 THR A C 1
ATOM 1022 O O . THR A 1 122 ? -22.415 17.468 9.617 1.00 91.94 122 THR A O 1
ATOM 1025 N N . ASP A 1 123 ? -20.476 16.745 8.745 1.00 88.12 123 ASP A N 1
ATOM 1026 C CA . ASP A 1 123 ? -20.711 17.223 7.384 1.00 88.12 123 ASP A CA 1
ATOM 1027 C C . ASP A 1 123 ? -21.611 16.273 6.569 1.00 88.12 123 ASP A C 1
ATOM 1029 O O . ASP A 1 123 ? -21.536 15.053 6.680 1.00 88.12 123 ASP A O 1
ATOM 1033 N N . ASN A 1 124 ? -22.419 16.844 5.674 1.00 86.69 124 ASN A N 1
ATOM 1034 C CA . ASN A 1 124 ? -23.317 16.113 4.777 1.00 86.69 124 ASN A CA 1
ATOM 1035 C C . ASN A 1 124 ? -22.621 15.592 3.504 1.00 86.69 124 ASN A C 1
ATOM 1037 O O . ASN A 1 124 ? -23.238 14.846 2.742 1.00 86.69 124 ASN A O 1
ATOM 1041 N N . MET A 1 125 ? -21.376 16.002 3.209 1.00 89.88 125 MET A N 1
ATOM 1042 C CA . MET A 1 125 ? -20.649 15.495 2.031 1.00 89.88 125 MET A CA 1
ATOM 1043 C C . MET A 1 125 ? -20.002 14.127 2.262 1.00 89.88 125 MET A C 1
ATOM 1045 O O . MET A 1 125 ? -19.763 13.397 1.295 1.00 89.88 125 MET A O 1
ATOM 1049 N N . SER A 1 126 ? -19.659 13.805 3.509 1.00 91.81 126 SER A N 1
ATOM 1050 C CA . SER A 1 126 ? -19.071 12.516 3.874 1.00 91.81 126 SER A CA 1
ATOM 1051 C C . SER A 1 126 ? -20.178 11.510 4.162 1.00 91.81 126 SER A C 1
ATOM 1053 O O . SER A 1 126 ? -21.224 11.862 4.698 1.00 91.81 126 SER A O 1
ATOM 1055 N N . ASN A 1 127 ? -19.965 10.254 3.779 1.00 91.00 127 ASN A N 1
ATOM 1056 C CA . ASN A 1 127 ? -20.985 9.220 3.925 1.00 91.00 127 ASN A CA 1
ATOM 1057 C C . ASN A 1 127 ? -20.411 8.013 4.663 1.00 91.00 127 ASN A C 1
ATOM 1059 O O . ASN A 1 127 ? -19.507 7.341 4.158 1.00 91.00 127 ASN A O 1
ATOM 1063 N N . TYR A 1 128 ? -20.960 7.743 5.846 1.00 95.25 128 TYR A N 1
ATOM 1064 C CA . TYR A 1 128 ? -20.601 6.600 6.673 1.00 95.25 128 TYR A CA 1
ATOM 1065 C C . TYR A 1 128 ? -21.823 5.708 6.920 1.00 95.25 128 TYR A C 1
ATOM 1067 O O . TYR A 1 128 ? -22.924 6.210 7.148 1.00 95.25 128 TYR A O 1
ATOM 1075 N N . PRO A 1 129 ? -21.647 4.377 6.916 1.00 93.12 129 PRO A N 1
ATOM 1076 C CA . PRO A 1 129 ? -22.753 3.421 6.994 1.00 93.12 129 PRO A CA 1
ATOM 1077 C C . PRO A 1 129 ? -23.391 3.307 8.390 1.00 93.12 129 PRO A C 1
ATOM 1079 O O . PRO A 1 129 ? -24.426 2.653 8.530 1.00 93.12 129 PRO A O 1
ATOM 1082 N N . ALA A 1 130 ? -22.774 3.894 9.420 1.00 93.19 130 ALA A N 1
ATOM 1083 C CA . ALA A 1 130 ? -23.250 3.890 10.800 1.00 93.19 130 ALA A CA 1
ATOM 1084 C C . ALA A 1 130 ? -22.759 5.135 11.557 1.00 93.19 130 ALA A C 1
ATOM 1086 O O . ALA A 1 130 ? -21.761 5.745 11.179 1.00 93.19 130 ALA A O 1
ATOM 1087 N N . GLY A 1 131 ? -23.418 5.477 12.669 1.00 93.38 131 GLY A N 1
ATOM 1088 C CA . GLY A 1 131 ? -22.960 6.542 13.577 1.00 93.38 131 GLY A CA 1
ATOM 1089 C C . GLY A 1 131 ? -21.724 6.167 14.409 1.00 93.38 131 GLY A C 1
ATOM 1090 O O . GLY A 1 131 ? -21.158 7.017 15.087 1.00 93.38 131 GLY A O 1
ATOM 1091 N N . THR A 1 132 ? -21.296 4.904 14.350 1.00 96.19 132 THR A N 1
ATOM 1092 C CA . THR A 1 132 ? -20.197 4.337 15.136 1.00 96.19 132 THR A CA 1
ATOM 1093 C C . THR A 1 132 ? -19.055 3.880 14.241 1.00 96.19 132 THR A C 1
ATOM 1095 O O . THR A 1 132 ? -19.260 3.110 13.303 1.00 96.19 132 THR A O 1
ATOM 1098 N N . GLY A 1 133 ? -17.846 4.317 14.572 1.00 97.31 133 GLY A N 1
ATOM 1099 C CA . GLY A 1 133 ? -16.634 3.986 13.836 1.00 97.31 133 GLY A CA 1
ATOM 1100 C C . GLY A 1 133 ? -15.432 4.790 14.312 1.00 97.31 133 GLY A C 1
ATOM 1101 O O . GLY A 1 133 ? -15.537 5.560 15.278 1.00 97.31 133 GLY A O 1
ATOM 1102 N N . VAL A 1 134 ? -14.308 4.604 13.626 1.00 98.19 134 VAL A N 1
ATOM 1103 C CA . VAL A 1 134 ? -13.015 5.219 13.942 1.00 98.19 134 VAL A CA 1
ATOM 1104 C C . VAL A 1 134 ? -12.309 5.729 12.695 1.00 98.19 134 VAL A C 1
ATOM 1106 O O . VAL A 1 134 ? -12.294 5.083 11.648 1.00 98.19 134 VAL A O 1
ATOM 1109 N N . LEU A 1 135 ? -11.681 6.895 12.829 1.00 98.38 135 LEU A N 1
ATOM 1110 C CA . LEU A 1 135 ? -10.773 7.439 11.830 1.00 98.38 135 LEU A CA 1
ATOM 1111 C C . LEU A 1 135 ? -9.334 7.253 12.305 1.00 98.38 135 LEU A C 1
ATOM 1113 O O . LEU A 1 135 ? -8.959 7.760 13.362 1.00 98.38 135 LEU A O 1
ATOM 1117 N N . ILE A 1 136 ? -8.526 6.551 11.514 1.00 98.44 136 ILE A N 1
ATOM 1118 C CA . ILE A 1 136 ? -7.096 6.332 11.743 1.00 98.44 136 ILE A CA 1
ATOM 1119 C C . ILE A 1 136 ? -6.319 7.281 10.834 1.00 98.44 136 ILE A C 1
ATOM 1121 O O . ILE A 1 136 ? -6.434 7.215 9.613 1.00 98.44 136 ILE A O 1
ATOM 1125 N N . ALA A 1 137 ? -5.516 8.166 11.416 1.00 98.06 137 ALA A N 1
ATOM 1126 C CA . ALA A 1 137 ? -4.661 9.087 10.683 1.00 98.06 137 ALA A CA 1
ATOM 1127 C C . ALA A 1 137 ? -3.200 8.627 10.711 1.00 98.06 137 ALA A C 1
ATOM 1129 O O . ALA A 1 137 ? -2.679 8.266 11.766 1.00 98.06 137 ALA A O 1
ATOM 1130 N N . ILE A 1 138 ? -2.524 8.702 9.563 1.00 98.31 138 ILE A N 1
ATOM 1131 C CA . ILE A 1 138 ? -1.105 8.364 9.401 1.00 98.31 138 ILE A CA 1
ATOM 1132 C C . ILE A 1 138 ? -0.376 9.555 8.784 1.00 98.31 138 ILE A C 1
ATOM 1134 O O . ILE A 1 138 ? -0.650 9.940 7.644 1.00 98.31 138 ILE A O 1
ATOM 1138 N N . ASP A 1 139 ? 0.576 10.123 9.521 1.00 97.44 139 ASP A N 1
ATOM 1139 C CA . ASP A 1 139 ? 1.504 11.122 9.007 1.00 97.44 139 ASP A CA 1
ATOM 1140 C C . ASP A 1 139 ? 2.713 10.455 8.356 1.00 97.44 139 ASP A C 1
ATOM 1142 O O . ASP A 1 139 ? 3.597 9.910 9.017 1.00 97.44 139 ASP A O 1
ATOM 1146 N N . LEU A 1 140 ? 2.745 10.519 7.028 1.00 97.31 140 LEU A N 1
ATOM 1147 C CA . LEU A 1 140 ? 3.780 9.915 6.202 1.00 97.31 140 LEU A CA 1
ATOM 1148 C C . LEU A 1 140 ? 5.122 10.653 6.274 1.00 97.31 140 LEU A C 1
ATOM 1150 O O . LEU A 1 140 ? 6.150 10.043 5.984 1.00 97.31 140 LEU A O 1
ATOM 1154 N N . ALA A 1 141 ? 5.128 11.940 6.631 1.00 95.12 141 ALA A N 1
ATOM 1155 C CA . ALA A 1 141 ? 6.358 12.723 6.732 1.00 95.12 141 ALA A CA 1
ATOM 1156 C C . ALA A 1 141 ? 7.090 12.427 8.048 1.00 95.12 141 ALA A C 1
ATOM 1158 O O . ALA A 1 141 ? 8.308 12.252 8.055 1.00 95.12 141 ALA A O 1
ATOM 1159 N N . TYR A 1 142 ? 6.331 12.324 9.142 1.00 93.75 142 TYR A N 1
ATOM 1160 C CA . TYR A 1 142 ? 6.859 12.112 10.494 1.00 93.75 142 TYR A CA 1
ATOM 1161 C C . TYR A 1 142 ? 6.787 10.655 10.970 1.00 93.75 142 TYR A C 1
ATOM 1163 O O . TYR A 1 142 ? 7.291 10.337 12.044 1.00 93.75 142 TYR A O 1
ATOM 1171 N N . ASN A 1 143 ? 6.194 9.760 10.173 1.00 93.00 143 ASN A N 1
ATOM 1172 C CA . ASN A 1 143 ? 5.969 8.354 10.519 1.00 93.00 143 ASN A CA 1
ATOM 1173 C C . ASN A 1 143 ? 5.201 8.191 11.848 1.00 93.00 143 ASN A C 1
ATOM 1175 O O . ASN A 1 143 ? 5.505 7.311 12.655 1.00 93.00 143 ASN A O 1
ATOM 1179 N N . LEU A 1 144 ? 4.210 9.061 12.067 1.00 94.75 144 LEU A N 1
ATOM 1180 C CA . LEU A 1 144 ? 3.328 9.061 13.235 1.00 94.75 144 LEU A CA 1
ATOM 1181 C C . LEU A 1 144 ? 1.952 8.527 12.844 1.00 94.75 144 LEU A C 1
ATOM 1183 O O . LEU A 1 144 ? 1.518 8.692 11.706 1.00 94.75 144 LEU A O 1
ATOM 1187 N N . TYR A 1 145 ? 1.240 7.925 13.788 1.00 97.62 145 TYR A N 1
ATOM 1188 C CA . TYR A 1 145 ? -0.147 7.522 13.594 1.00 97.62 145 TYR A CA 1
ATOM 1189 C C . TYR A 1 145 ? -0.952 7.768 14.866 1.00 97.62 145 TYR A C 1
ATOM 1191 O O . TYR A 1 145 ? -0.402 7.779 15.966 1.00 97.62 145 TYR A O 1
ATOM 1199 N N . SER A 1 146 ? -2.254 7.966 14.710 1.00 97.44 146 SER A N 1
ATOM 1200 C CA . SER A 1 146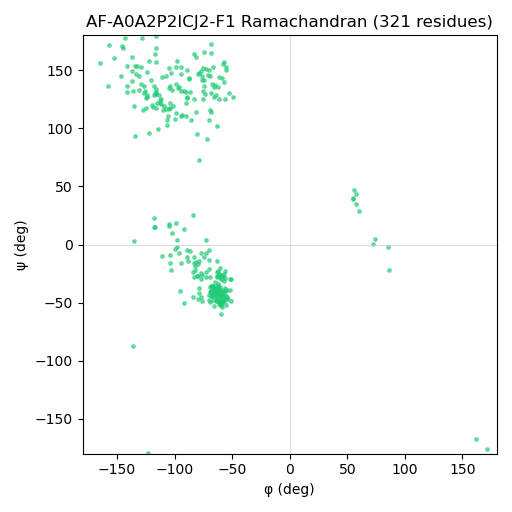 ? -3.218 7.943 15.808 1.00 97.44 146 SER A CA 1
ATOM 1201 C C . SER A 1 146 ? -4.604 7.627 15.256 1.00 97.44 146 SER A C 1
ATOM 1203 O O . SER A 1 146 ? -4.802 7.583 14.042 1.00 97.44 146 SER A O 1
ATOM 1205 N N . GLY A 1 147 ? -5.566 7.395 16.135 1.00 97.25 147 GLY A N 1
ATOM 1206 C CA . GLY A 1 147 ? -6.960 7.222 15.768 1.00 97.25 147 GLY A CA 1
ATOM 1207 C C . GLY A 1 147 ? -7.870 7.969 16.727 1.00 97.25 147 GLY A C 1
ATOM 1208 O O . GLY A 1 147 ? -7.549 8.115 17.905 1.00 97.25 147 GLY A O 1
ATOM 1209 N N . PHE A 1 148 ? -9.008 8.425 16.223 1.00 98.31 148 PHE A N 1
ATOM 1210 C CA . PHE A 1 148 ? -10.062 9.011 17.038 1.00 98.31 148 PHE A CA 1
ATOM 1211 C C . PHE A 1 148 ? -11.413 8.471 16.584 1.00 98.31 148 PHE A C 1
ATOM 1213 O O . PHE A 1 148 ? -11.712 8.438 15.387 1.00 98.31 148 PHE A O 1
ATOM 1220 N N . GLY A 1 149 ? -12.223 8.037 17.541 1.00 97.38 149 GLY A N 1
ATOM 1221 C CA . GLY A 1 149 ? -13.545 7.498 17.263 1.00 97.38 149 GLY A CA 1
ATOM 1222 C C . GLY A 1 149 ? -14.092 6.676 18.413 1.00 97.38 149 GLY A C 1
ATOM 1223 O O . GLY A 1 149 ? -13.584 6.737 19.531 1.00 97.38 149 GLY A O 1
ATOM 1224 N N . HIS A 1 150 ? -15.160 5.944 18.129 1.00 97.12 150 HIS A N 1
ATOM 12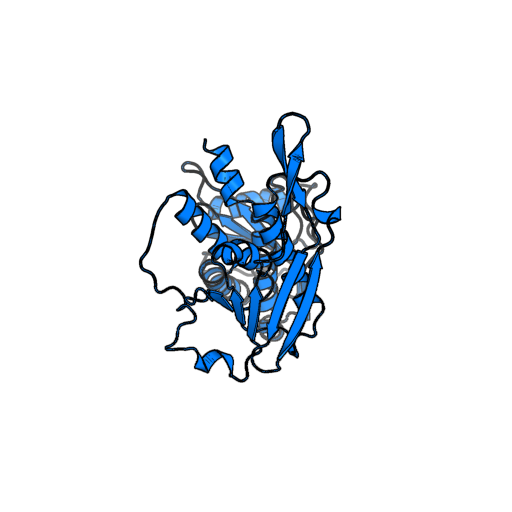25 C CA . HIS A 1 150 ? -15.824 5.068 19.087 1.00 97.12 150 HIS A CA 1
ATOM 1226 C C . HIS A 1 150 ? -15.036 3.765 19.234 1.00 97.12 150 HIS A C 1
ATOM 1228 O O . HIS A 1 150 ? -14.477 3.277 18.253 1.00 97.12 150 HIS A O 1
ATOM 1234 N N . TRP A 1 151 ? -15.044 3.162 20.419 1.00 96.69 151 TRP A N 1
ATOM 1235 C CA . TRP A 1 151 ? -14.356 1.897 20.683 1.00 96.69 151 TRP A CA 1
ATOM 1236 C C . TRP A 1 151 ? -15.353 0.879 21.221 1.00 96.69 151 TRP A C 1
ATOM 1238 O O . TRP A 1 151 ? -16.092 1.180 22.156 1.00 96.69 151 TRP A O 1
ATOM 1248 N N . PHE A 1 152 ? -15.402 -0.308 20.623 1.00 95.75 152 PHE A N 1
ATOM 1249 C CA . PHE A 1 152 ? -16.093 -1.451 21.213 1.00 95.75 152 PHE A CA 1
ATOM 1250 C C . PHE A 1 152 ? -15.084 -2.355 21.939 1.00 95.75 152 PHE A C 1
ATOM 1252 O O . PHE A 1 152 ? -13.886 -2.278 21.642 1.00 95.75 152 PHE A O 1
ATOM 1259 N N . PRO A 1 153 ? -15.525 -3.190 22.896 1.00 94.69 153 PRO A N 1
ATOM 1260 C CA . PRO A 1 153 ? -14.626 -4.026 23.682 1.00 94.69 153 PRO A CA 1
ATOM 1261 C C . PRO A 1 153 ? -13.627 -4.812 22.823 1.00 94.69 153 PRO A C 1
ATOM 1263 O O . PRO A 1 153 ? -14.005 -5.494 21.878 1.00 94.69 153 PRO A O 1
ATOM 1266 N N . GLY A 1 154 ? -12.336 -4.691 23.145 1.00 93.56 154 GLY A N 1
ATOM 1267 C CA . GLY A 1 154 ? -11.246 -5.408 22.470 1.00 93.56 154 GLY A CA 1
ATOM 1268 C C . GLY A 1 154 ? -10.682 -4.740 21.207 1.00 93.56 154 GLY A C 1
ATOM 1269 O O . GLY A 1 154 ? -9.515 -4.965 20.885 1.00 93.56 154 GLY A O 1
ATOM 1270 N N . VAL A 1 155 ? -11.420 -3.851 20.529 1.00 95.75 155 VAL A N 1
ATOM 1271 C CA . VAL A 1 155 ? -10.958 -3.286 19.243 1.00 95.75 155 VAL A CA 1
ATOM 1272 C C . VAL A 1 155 ? -9.759 -2.349 19.393 1.00 95.75 155 VAL A C 1
ATOM 1274 O O . VAL A 1 155 ? -8.858 -2.326 18.555 1.00 95.75 155 VAL A O 1
ATOM 1277 N N . LYS A 1 156 ? -9.719 -1.573 20.478 1.00 95.00 156 LYS A N 1
ATOM 1278 C CA . LYS A 1 156 ? -8.668 -0.586 20.726 1.00 95.00 156 LYS A CA 1
ATOM 1279 C C . LYS A 1 156 ? -7.287 -1.218 20.944 1.00 95.00 156 LYS A C 1
ATOM 1281 O O . LYS A 1 156 ? -6.369 -0.833 20.216 1.00 95.00 156 LYS A O 1
ATOM 1286 N N . PRO A 1 157 ? -7.100 -2.190 21.865 1.00 95.00 157 PRO A N 1
ATOM 1287 C CA . PRO A 1 157 ? -5.806 -2.858 22.016 1.00 95.00 157 PRO A CA 1
ATOM 1288 C C . PRO A 1 157 ? -5.382 -3.615 20.752 1.00 95.00 157 PRO A C 1
ATOM 1290 O O . PRO A 1 157 ? -4.193 -3.605 20.423 1.00 95.00 157 PRO A O 1
ATOM 1293 N N . LEU A 1 158 ? -6.327 -4.195 20.000 1.00 96.31 158 LEU A N 1
ATOM 1294 C CA . LEU A 1 158 ? -6.023 -4.817 18.710 1.00 96.31 158 LEU A CA 1
ATOM 1295 C C . LEU A 1 158 ? -5.448 -3.793 17.724 1.00 96.31 158 LEU A C 1
ATOM 1297 O O . LEU A 1 158 ? -4.364 -3.998 17.178 1.00 96.31 158 LEU A O 1
ATOM 1301 N N . LEU A 1 159 ? -6.131 -2.661 17.533 1.00 96.88 159 LEU A N 1
ATOM 1302 C CA . LEU A 1 159 ? -5.687 -1.607 16.618 1.00 96.88 159 LEU A CA 1
ATOM 1303 C C . LEU A 1 159 ? -4.343 -0.995 17.032 1.00 96.88 159 LEU A C 1
ATOM 1305 O O . LEU A 1 159 ? -3.519 -0.716 16.162 1.00 96.88 159 LEU A O 1
ATOM 1309 N N . GLN A 1 160 ? -4.077 -0.828 18.331 1.00 95.06 160 GLN A N 1
ATOM 1310 C CA . GLN A 1 160 ? -2.769 -0.376 18.825 1.00 95.06 160 GLN A CA 1
ATOM 1311 C C . GLN A 1 160 ? -1.641 -1.330 18.397 1.00 95.06 160 GLN A C 1
ATOM 1313 O O . GLN A 1 160 ? -0.620 -0.891 17.860 1.00 95.06 160 GLN A O 1
ATOM 1318 N N . GLN A 1 161 ? -1.825 -2.639 18.593 1.00 95.00 161 GLN A N 1
ATOM 1319 C CA . GLN A 1 161 ? -0.830 -3.647 18.215 1.00 95.00 161 GLN A CA 1
ATOM 1320 C C . GLN A 1 161 ? -0.682 -3.759 16.692 1.00 95.00 161 GLN A C 1
ATOM 1322 O O . GLN A 1 161 ? 0.438 -3.783 16.168 1.00 95.00 161 GLN A O 1
ATOM 1327 N N . ALA A 1 162 ? -1.807 -3.774 15.976 1.00 96.69 162 ALA A N 1
ATOM 1328 C CA . ALA A 1 162 ? -1.855 -3.879 14.525 1.00 96.69 162 ALA A CA 1
ATOM 1329 C C . ALA A 1 162 ? -1.153 -2.694 13.857 1.00 96.69 162 ALA A C 1
ATOM 1331 O O . ALA A 1 162 ? -0.242 -2.888 13.052 1.00 96.69 162 ALA A O 1
ATOM 1332 N N . MET A 1 163 ? -1.496 -1.462 14.245 1.00 97.06 163 MET A N 1
ATOM 1333 C CA . MET A 1 163 ? -0.892 -0.261 13.670 1.00 97.06 163 MET A CA 1
ATOM 1334 C C . MET A 1 163 ? 0.601 -0.163 13.978 1.00 97.06 163 MET A C 1
ATOM 1336 O O . MET A 1 163 ? 1.375 0.180 13.085 1.00 97.06 163 MET A O 1
ATOM 1340 N N . ALA A 1 164 ? 1.048 -0.535 15.183 1.00 92.56 164 ALA A N 1
ATOM 1341 C CA . ALA A 1 164 ? 2.476 -0.591 15.498 1.00 92.56 164 ALA A CA 1
ATOM 1342 C C . ALA A 1 164 ? 3.239 -1.559 14.572 1.00 92.56 164 ALA A C 1
ATOM 1344 O O . ALA A 1 164 ? 4.339 -1.247 14.101 1.00 92.56 164 ALA A O 1
ATOM 1345 N N . LYS A 1 165 ? 2.645 -2.719 14.261 1.00 93.81 165 LYS A N 1
ATOM 1346 C CA . LYS A 1 165 ? 3.219 -3.709 13.339 1.00 93.81 165 LYS A CA 1
ATOM 1347 C C . LYS A 1 165 ? 3.201 -3.221 11.888 1.00 93.81 165 LYS A C 1
ATOM 1349 O O . LYS A 1 165 ? 4.241 -3.285 11.223 1.00 93.81 165 LYS A O 1
ATOM 1354 N N . ILE A 1 166 ? 2.073 -2.696 11.408 1.00 94.81 166 ILE A N 1
ATOM 1355 C CA . ILE A 1 166 ? 1.899 -2.168 10.043 1.00 94.81 166 ILE A CA 1
ATOM 1356 C C . ILE A 1 166 ? 2.877 -1.015 9.798 1.00 94.81 166 ILE A C 1
ATOM 1358 O O . ILE A 1 166 ? 3.655 -1.049 8.844 1.00 94.81 166 ILE A O 1
ATOM 1362 N N . MET A 1 167 ? 2.951 -0.044 10.711 1.00 92.44 167 MET A N 1
ATOM 1363 C CA . MET A 1 167 ? 3.859 1.102 10.595 1.00 92.44 167 MET A CA 1
ATOM 1364 C C . MET A 1 167 ? 5.334 0.711 10.537 1.00 92.44 167 MET A C 1
ATOM 1366 O O . MET A 1 167 ? 6.142 1.501 10.058 1.00 92.44 167 MET A O 1
ATOM 1370 N N . LYS A 1 168 ? 5.709 -0.493 10.983 1.00 84.75 168 LYS A N 1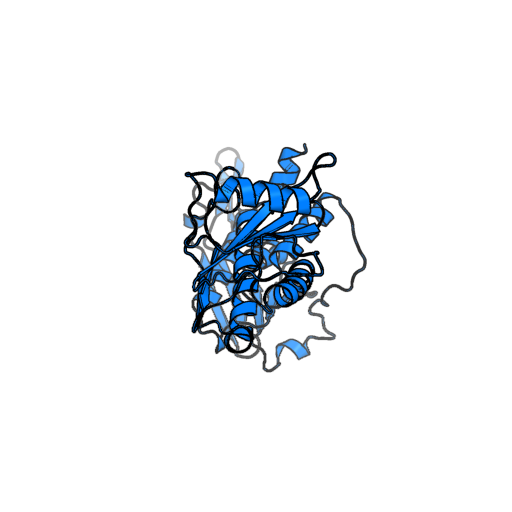
ATOM 1371 C CA . LYS A 1 168 ? 7.074 -1.017 10.867 1.00 84.75 168 LYS A CA 1
ATOM 1372 C C . LYS A 1 168 ? 7.277 -1.827 9.585 1.00 84.75 168 LYS A C 1
ATOM 1374 O O . LYS A 1 168 ? 8.238 -1.565 8.858 1.00 84.75 168 LYS A O 1
ATOM 1379 N N . SER A 1 169 ? 6.379 -2.774 9.320 1.00 85.69 169 SER A N 1
ATOM 1380 C CA . SER A 1 169 ? 6.572 -3.877 8.365 1.00 85.69 169 SER A CA 1
ATOM 1381 C C . SER A 1 169 ? 5.839 -3.733 7.031 1.00 85.69 169 SER A C 1
ATOM 1383 O O . SER A 1 169 ? 6.129 -4.497 6.116 1.00 85.69 169 SER A O 1
ATOM 1385 N N . ASN A 1 170 ? 4.945 -2.752 6.882 1.00 90.62 170 ASN A N 1
ATOM 1386 C CA . ASN A 1 170 ? 4.189 -2.572 5.648 1.00 90.62 170 ASN A CA 1
ATOM 1387 C C . ASN A 1 170 ? 5.124 -2.275 4.447 1.00 90.62 170 ASN A C 1
ATOM 1389 O O . ASN A 1 170 ? 5.897 -1.304 4.500 1.00 90.62 170 ASN A O 1
ATOM 1393 N N . PRO A 1 171 ? 5.043 -3.053 3.349 1.00 87.25 171 PRO A N 1
ATOM 1394 C CA . PRO A 1 171 ? 5.920 -2.887 2.190 1.00 87.25 171 PRO A CA 1
ATOM 1395 C C . PRO A 1 171 ? 5.782 -1.524 1.495 1.00 87.25 171 PRO A C 1
ATOM 1397 O O . PRO A 1 171 ? 6.775 -0.942 1.053 1.00 87.25 171 PRO A O 1
ATOM 1400 N N . ALA A 1 172 ? 4.573 -0.962 1.425 1.00 92.81 172 ALA A N 1
ATOM 1401 C CA . ALA A 1 172 ? 4.341 0.322 0.764 1.00 92.81 172 ALA A CA 1
ATOM 1402 C C . ALA A 1 172 ? 4.969 1.484 1.553 1.00 92.81 172 ALA A C 1
ATOM 1404 O O . ALA A 1 172 ? 5.598 2.375 0.969 1.00 92.81 172 ALA A O 1
ATOM 1405 N N . LEU A 1 173 ? 4.859 1.446 2.886 1.00 92.88 173 LEU A N 1
ATOM 1406 C CA . LEU A 1 173 ? 5.539 2.387 3.780 1.00 92.88 173 LEU A CA 1
ATOM 1407 C C . LEU A 1 173 ? 7.063 2.215 3.733 1.00 92.88 173 LEU A C 1
ATOM 1409 O O . LEU A 1 173 ? 7.787 3.211 3.767 1.00 92.88 173 LEU A O 1
ATOM 1413 N N . TYR A 1 174 ? 7.566 0.986 3.601 1.00 90.19 174 TYR A N 1
ATOM 1414 C CA . TYR A 1 174 ? 8.995 0.740 3.395 1.00 90.19 174 TYR A CA 1
ATOM 1415 C C . TYR A 1 174 ? 9.504 1.407 2.107 1.00 90.19 174 TYR A C 1
ATOM 1417 O O . TYR A 1 174 ? 10.468 2.175 2.156 1.00 90.19 174 TYR A O 1
ATOM 1425 N N . VAL A 1 175 ? 8.805 1.222 0.980 1.00 91.31 175 VAL A N 1
ATOM 1426 C CA . VAL A 1 175 ? 9.146 1.874 -0.299 1.00 91.31 175 VAL A CA 1
ATOM 1427 C C . VAL A 1 175 ? 9.157 3.401 -0.168 1.00 91.31 175 VAL A C 1
ATOM 1429 O O . VAL A 1 175 ? 10.031 4.061 -0.738 1.00 91.31 175 VAL A O 1
ATOM 1432 N N . LEU A 1 176 ? 8.221 3.988 0.587 1.00 95.25 176 LEU A N 1
ATOM 1433 C CA . LEU A 1 176 ? 8.232 5.425 0.878 1.00 95.25 176 LEU A CA 1
ATOM 1434 C C . LEU A 1 176 ? 9.515 5.840 1.610 1.00 95.25 176 LEU A C 1
ATOM 1436 O O . LEU A 1 176 ? 10.201 6.757 1.151 1.00 95.25 176 LEU A O 1
ATOM 1440 N N . ARG A 1 177 ? 9.857 5.159 2.711 1.00 92.31 177 ARG A N 1
ATOM 1441 C CA . ARG A 1 177 ? 11.058 5.456 3.511 1.00 92.31 177 ARG A CA 1
ATOM 1442 C C . ARG A 1 177 ? 12.329 5.333 2.672 1.00 92.31 177 ARG A C 1
ATOM 1444 O O . ARG A 1 177 ? 13.167 6.232 2.709 1.00 92.31 177 ARG A O 1
ATOM 1451 N N . GLU A 1 178 ? 12.440 4.291 1.852 1.00 88.38 178 GLU A N 1
ATOM 1452 C CA . GLU A 1 178 ? 13.576 4.092 0.945 1.00 88.38 178 GLU A CA 1
ATOM 1453 C C . GLU A 1 178 ? 13.700 5.202 -0.099 1.00 88.38 178 GLU A C 1
ATOM 1455 O O . GLU A 1 178 ? 14.795 5.700 -0.368 1.00 88.38 178 GLU A O 1
ATOM 1460 N N . ARG A 1 179 ? 12.585 5.659 -0.674 1.00 92.88 179 ARG A N 1
ATOM 1461 C CA . ARG A 1 179 ? 12.609 6.783 -1.621 1.00 92.88 179 ARG A CA 1
ATOM 1462 C C . ARG A 1 179 ? 13.006 8.094 -0.954 1.00 92.88 179 ARG A C 1
ATOM 1464 O O . ARG A 1 179 ? 13.743 8.865 -1.569 1.00 92.88 179 ARG A O 1
ATOM 1471 N N . VAL A 1 180 ? 12.557 8.341 0.277 1.00 93.25 180 VAL A N 1
ATOM 1472 C CA . VAL A 1 180 ? 12.979 9.508 1.066 1.00 93.25 180 VAL A CA 1
ATOM 1473 C C . VAL A 1 180 ? 14.480 9.432 1.362 1.00 93.25 180 VAL A C 1
ATOM 1475 O O . VAL A 1 180 ? 15.191 10.391 1.069 1.00 93.25 180 VAL A O 1
ATOM 1478 N N . ARG A 1 181 ? 14.997 8.283 1.822 1.00 89.69 181 ARG A N 1
ATOM 1479 C CA . ARG A 1 181 ? 16.439 8.055 2.051 1.00 89.69 181 ARG A CA 1
ATOM 1480 C C . ARG A 1 181 ? 17.268 8.281 0.789 1.00 89.69 181 ARG A C 1
ATOM 1482 O O . ARG A 1 181 ? 18.218 9.059 0.825 1.00 89.69 181 ARG A O 1
ATOM 1489 N N . LYS A 1 182 ? 16.868 7.687 -0.344 1.00 87.06 182 LYS A N 1
ATOM 1490 C CA . LYS A 1 182 ? 17.509 7.889 -1.659 1.00 87.06 182 LYS A CA 1
ATOM 1491 C C . LYS A 1 182 ? 17.484 9.363 -2.080 1.00 87.06 182 LYS A C 1
ATOM 1493 O O . LYS A 1 182 ? 18.483 9.867 -2.584 1.00 87.06 182 LYS A O 1
ATOM 1498 N N . GLY A 1 183 ? 16.366 10.061 -1.865 1.00 88.50 183 GLY A N 1
ATOM 1499 C CA . GLY A 1 183 ? 16.227 11.487 -2.175 1.00 88.50 183 GLY A CA 1
ATOM 1500 C C . GLY A 1 183 ? 17.111 12.390 -1.310 1.00 88.50 183 GLY A C 1
ATOM 1501 O O . GLY A 1 183 ? 17.644 13.376 -1.812 1.00 88.50 183 GLY A O 1
ATOM 1502 N N . LEU A 1 184 ? 17.296 12.028 -0.039 1.00 91.94 184 LEU A N 1
ATOM 1503 C CA . LEU A 1 184 ? 18.169 12.717 0.918 1.00 91.94 184 LEU A CA 1
ATOM 1504 C C . LEU A 1 184 ? 19.629 12.243 0.865 1.00 91.94 184 LEU A C 1
ATOM 1506 O O . LEU A 1 184 ? 20.472 12.819 1.543 1.00 91.94 184 LEU A O 1
ATOM 1510 N N . GLN A 1 185 ? 19.929 11.216 0.064 1.00 88.81 185 GLN A N 1
ATOM 1511 C CA . GLN A 1 185 ? 21.251 10.588 -0.047 1.00 88.81 185 GLN A CA 1
ATOM 1512 C C . GLN A 1 185 ? 21.784 10.056 1.294 1.00 88.81 185 GLN A C 1
ATOM 1514 O O . GLN A 1 185 ? 22.983 10.087 1.562 1.00 88.81 185 GLN A O 1
ATOM 1519 N N . LEU A 1 186 ? 20.880 9.551 2.133 1.00 82.56 186 LEU A N 1
ATOM 1520 C CA . LEU A 1 186 ? 21.218 8.911 3.399 1.00 82.56 186 LEU A CA 1
ATOM 1521 C C . LEU A 1 186 ? 21.411 7.414 3.161 1.00 82.56 186 LEU A C 1
ATOM 1523 O O . LEU A 1 186 ? 20.494 6.736 2.699 1.00 82.56 186 LEU A O 1
ATOM 1527 N N . TYR A 1 187 ? 22.592 6.902 3.495 1.00 75.50 187 TYR A N 1
ATOM 1528 C CA . TYR A 1 187 ? 22.917 5.483 3.392 1.00 75.50 187 TYR A CA 1
ATOM 1529 C C . TYR A 1 187 ? 23.111 4.913 4.797 1.00 75.50 187 TYR A C 1
ATOM 1531 O O . TYR A 1 187 ? 23.919 5.432 5.566 1.00 75.50 187 TYR A O 1
ATOM 1539 N N . SER A 1 188 ? 22.369 3.858 5.134 1.00 64.56 188 SER A N 1
ATOM 1540 C CA . SER A 1 188 ? 22.602 3.047 6.331 1.00 64.56 188 SER A CA 1
ATOM 1541 C C . SER A 1 188 ? 23.281 1.736 5.938 1.00 64.56 188 SER A C 1
ATOM 1543 O O . SER A 1 188 ? 23.047 1.198 4.857 1.00 64.56 188 SER A O 1
ATOM 1545 N N . SER A 1 189 ? 24.124 1.204 6.820 1.00 57.69 189 SER A N 1
ATOM 1546 C CA . SER A 1 189 ? 24.745 -0.117 6.671 1.00 57.69 189 SER A CA 1
ATOM 1547 C C . SER A 1 189 ? 23.837 -1.249 7.170 1.00 57.69 189 SER A C 1
ATOM 1549 O O . SER A 1 189 ? 24.343 -2.270 7.634 1.00 57.69 189 SER A O 1
ATOM 1551 N N . GLU A 1 190 ? 22.511 -1.056 7.172 1.00 57.41 190 GLU A N 1
ATOM 1552 C CA . GLU A 1 190 ? 21.584 -2.098 7.623 1.00 57.41 190 GLU A CA 1
ATOM 1553 C C . GLU A 1 190 ? 21.761 -3.360 6.763 1.00 57.41 190 GLU A C 1
ATOM 1555 O O . GLU A 1 190 ? 22.022 -3.247 5.559 1.00 57.41 190 GLU A O 1
ATOM 1560 N N . PRO A 1 191 ? 21.649 -4.563 7.359 1.00 53.31 191 PRO A N 1
ATOM 1561 C CA . PRO A 1 191 ? 21.781 -5.804 6.616 1.00 53.31 191 PRO A CA 1
ATOM 1562 C C . PRO A 1 191 ? 20.649 -5.884 5.588 1.00 53.31 191 PRO A C 1
ATOM 1564 O O . PRO A 1 191 ? 19.499 -6.161 5.915 1.00 53.31 191 PRO A O 1
ATOM 1567 N N . THR A 1 192 ? 20.986 -5.590 4.334 1.00 61.88 192 THR A N 1
ATOM 1568 C CA . THR A 1 192 ? 20.124 -5.891 3.188 1.00 61.88 192 THR A CA 1
ATOM 1569 C C . THR A 1 192 ? 20.020 -7.401 3.031 1.00 61.88 192 THR A C 1
ATOM 1571 O O . THR A 1 192 ? 20.929 -8.131 3.438 1.00 61.88 192 THR A O 1
ATOM 1574 N N . GLU A 1 193 ? 18.916 -7.884 2.454 1.00 65.62 193 GLU A N 1
ATOM 1575 C CA . GLU A 1 193 ? 18.862 -9.291 2.078 1.00 65.62 193 GLU A CA 1
ATOM 1576 C C . GLU A 1 193 ? 20.077 -9.639 1.208 1.00 65.62 193 GLU A C 1
ATOM 1578 O O . GLU A 1 193 ? 20.375 -8.910 0.252 1.00 65.62 193 GLU A O 1
ATOM 1583 N N . PRO A 1 194 ? 20.798 -10.725 1.534 1.00 72.19 194 PRO A N 1
ATOM 1584 C CA . PRO A 1 194 ? 22.021 -11.059 0.830 1.00 72.19 194 PRO A CA 1
ATOM 1585 C C . PRO A 1 194 ? 21.703 -11.326 -0.640 1.00 72.19 194 PRO A C 1
ATOM 1587 O O . PRO A 1 194 ? 20.746 -12.035 -0.961 1.00 72.19 194 PRO A O 1
ATOM 1590 N N . TYR A 1 195 ? 22.522 -10.779 -1.538 1.00 81.06 195 TYR A N 1
ATOM 1591 C CA . TYR A 1 195 ? 22.425 -11.090 -2.959 1.00 81.06 195 TYR A CA 1
ATOM 1592 C C . TYR A 1 195 ? 22.591 -12.589 -3.204 1.00 81.06 195 TYR A C 1
ATOM 1594 O O . TYR A 1 195 ? 23.211 -13.311 -2.417 1.00 81.06 195 TYR A O 1
ATOM 1602 N N . LEU A 1 196 ? 22.041 -13.060 -4.322 1.00 80.38 196 LEU A N 1
ATOM 1603 C CA . LEU A 1 196 ? 22.357 -14.399 -4.795 1.00 80.38 196 LEU A CA 1
ATOM 1604 C C . LEU A 1 196 ? 23.821 -14.410 -5.261 1.00 80.38 196 LEU A C 1
ATOM 1606 O O . LEU A 1 196 ?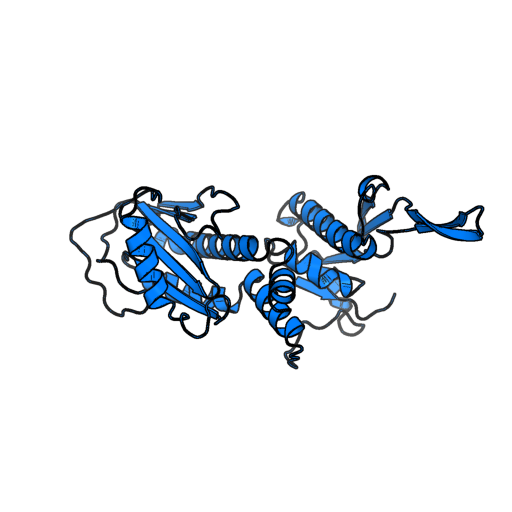 24.167 -13.735 -6.234 1.00 80.38 196 LEU A O 1
ATOM 1610 N N . SER A 1 197 ? 24.649 -15.185 -4.575 1.00 81.94 197 SER A N 1
ATOM 1611 C CA . SER A 1 197 ? 26.081 -15.357 -4.796 1.00 81.9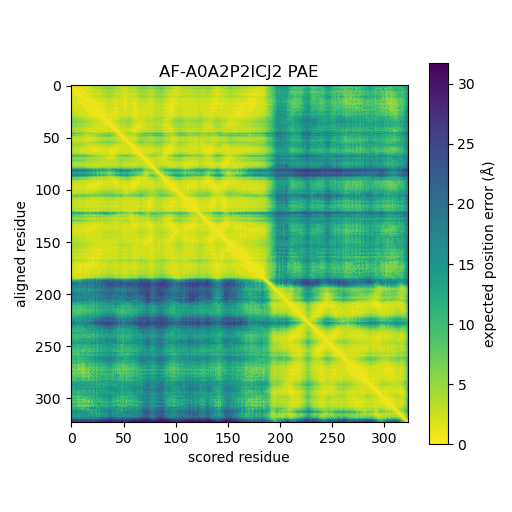4 197 SER A CA 1
ATOM 1612 C C . SER A 1 197 ? 26.430 -16.846 -4.911 1.00 81.94 197 SER A C 1
ATOM 1614 O O . SER A 1 197 ? 25.585 -17.731 -4.761 1.00 81.94 197 SER A O 1
ATOM 1616 N N . SER A 1 198 ? 27.702 -17.156 -5.164 1.00 82.56 198 SER A N 1
ATOM 1617 C CA . SER A 1 198 ? 28.177 -18.546 -5.183 1.00 82.56 198 SER A CA 1
ATOM 1618 C C . SER A 1 198 ? 28.024 -19.255 -3.832 1.00 82.56 198 SER A C 1
ATOM 1620 O O . SER A 1 198 ? 27.952 -20.480 -3.798 1.00 82.56 198 SER A O 1
ATOM 1622 N N . GLN A 1 199 ? 27.942 -18.506 -2.727 1.00 81.44 199 GLN A N 1
ATOM 1623 C CA . GLN A 1 199 ? 27.832 -19.061 -1.376 1.00 81.44 199 GLN A CA 1
ATOM 1624 C C . GLN A 1 199 ? 26.419 -19.570 -1.056 1.00 81.44 199 GLN A C 1
ATOM 1626 O O . GLN A 1 199 ? 26.280 -20.515 -0.287 1.00 81.44 199 GLN A O 1
ATOM 1631 N N . ASN A 1 200 ? 25.379 -18.978 -1.654 1.00 83.31 200 ASN A N 1
ATOM 1632 C CA . ASN A 1 200 ? 23.973 -19.324 -1.404 1.00 83.31 200 ASN A CA 1
ATOM 1633 C C . ASN A 1 200 ? 23.243 -19.859 -2.651 1.00 83.31 200 ASN A C 1
ATOM 1635 O O . ASN A 1 200 ? 22.022 -19.986 -2.652 1.00 83.31 200 ASN A O 1
ATOM 1639 N N . TYR A 1 201 ? 23.980 -20.242 -3.699 1.00 84.44 201 TYR A N 1
ATOM 1640 C CA . TYR A 1 201 ? 23.409 -20.752 -4.952 1.00 84.44 201 TYR A CA 1
ATOM 1641 C C . TYR A 1 201 ? 22.521 -21.995 -4.759 1.00 84.44 201 TYR A C 1
ATOM 1643 O O . TYR A 1 201 ? 21.584 -22.223 -5.522 1.00 84.44 201 TYR A O 1
ATOM 1651 N N . GLY A 1 202 ? 22.774 -22.780 -3.705 1.00 82.69 202 GLY A N 1
ATOM 1652 C CA . GLY A 1 202 ? 21.949 -23.931 -3.334 1.00 82.69 202 GLY A CA 1
ATOM 1653 C C . GLY A 1 202 ? 20.504 -23.580 -2.951 1.00 82.69 202 GLY A C 1
ATOM 1654 O O . GLY A 1 202 ? 19.626 -24.427 -3.106 1.00 82.69 202 GLY A O 1
ATOM 1655 N N . GLU A 1 203 ? 20.221 -22.340 -2.524 1.00 84.25 203 GLU A N 1
ATOM 1656 C CA . GLU A 1 203 ? 18.861 -21.886 -2.171 1.00 84.25 203 GLU A CA 1
ATOM 1657 C C . GLU A 1 203 ? 17.890 -21.962 -3.362 1.00 84.25 203 GLU A C 1
ATOM 1659 O O . GLU A 1 203 ? 16.688 -22.174 -3.170 1.00 84.25 203 GLU A O 1
ATOM 1664 N N . LEU A 1 204 ? 18.413 -21.857 -4.593 1.00 86.25 204 LEU A N 1
ATOM 1665 C CA . LEU A 1 204 ? 17.633 -21.892 -5.836 1.00 86.25 204 LEU A CA 1
ATOM 1666 C C . LEU A 1 204 ? 16.843 -23.188 -6.031 1.00 86.25 204 LEU A C 1
ATOM 1668 O O . LEU A 1 204 ? 15.828 -23.189 -6.726 1.00 86.25 204 LEU A O 1
ATOM 1672 N N . PHE A 1 205 ? 17.312 -24.284 -5.436 1.00 86.56 205 PHE A N 1
ATOM 1673 C CA . PHE A 1 205 ? 16.742 -25.620 -5.612 1.00 86.56 205 PHE A CA 1
ATOM 1674 C C . PHE A 1 205 ? 15.933 -26.078 -4.396 1.00 86.56 205 PHE A C 1
ATOM 1676 O O . PHE A 1 205 ? 15.667 -27.268 -4.231 1.00 86.56 205 PHE A O 1
ATOM 1683 N N . SER A 1 206 ? 15.537 -25.139 -3.537 1.00 86.56 206 SER A N 1
ATOM 1684 C CA . SER A 1 206 ? 14.649 -25.418 -2.414 1.00 86.56 206 SER A CA 1
ATOM 1685 C C . SER A 1 206 ? 13.223 -25.781 -2.870 1.00 86.56 206 SER A C 1
ATOM 1687 O O . SER A 1 206 ? 12.833 -25.664 -4.037 1.00 86.56 206 SER A O 1
ATOM 1689 N N . ASN A 1 207 ? 12.387 -26.202 -1.918 1.00 85.44 207 ASN A N 1
ATOM 1690 C CA . ASN A 1 207 ? 10.972 -26.476 -2.181 1.00 85.44 207 ASN A CA 1
ATOM 1691 C C . ASN A 1 207 ? 10.143 -25.206 -2.462 1.00 85.44 207 ASN A C 1
ATOM 1693 O O . ASN A 1 207 ? 8.977 -25.316 -2.847 1.00 85.44 207 ASN A O 1
ATOM 1697 N N . GLN A 1 208 ? 10.725 -24.010 -2.361 1.00 86.94 208 GLN A N 1
ATOM 1698 C CA . GLN A 1 208 ? 10.049 -22.764 -2.716 1.00 86.94 208 GLN A CA 1
ATOM 1699 C C . GLN A 1 208 ? 9.991 -22.562 -4.237 1.00 86.94 208 GLN A C 1
ATOM 1701 O O . GLN A 1 208 ? 10.866 -23.003 -4.979 1.00 86.94 208 GLN A O 1
ATOM 1706 N N . ILE A 1 209 ? 8.941 -21.890 -4.716 1.00 91.12 209 ILE A N 1
ATOM 1707 C CA . ILE A 1 209 ? 8.853 -21.460 -6.115 1.00 91.12 209 ILE A CA 1
ATOM 1708 C C . ILE A 1 209 ? 9.662 -20.171 -6.252 1.00 91.12 209 ILE A C 1
ATOM 1710 O O . ILE A 1 209 ? 9.306 -19.144 -5.670 1.00 91.12 209 ILE A O 1
ATOM 1714 N N . ILE A 1 210 ? 10.755 -20.250 -7.008 1.00 92.75 210 ILE A N 1
ATOM 1715 C CA . ILE A 1 210 ? 11.687 -19.148 -7.249 1.00 92.75 210 ILE A CA 1
ATOM 1716 C C . ILE A 1 210 ? 11.655 -18.819 -8.736 1.00 92.75 210 ILE A C 1
ATOM 1718 O O . ILE A 1 210 ? 11.720 -19.728 -9.561 1.00 92.75 210 ILE A O 1
ATOM 1722 N N . TRP A 1 211 ? 11.575 -17.539 -9.091 1.00 95.69 211 TRP A N 1
ATOM 1723 C CA . TRP A 1 211 ? 11.666 -17.094 -10.484 1.00 95.69 211 TRP A CA 1
ATOM 1724 C C . TRP A 1 211 ? 12.864 -16.182 -10.709 1.00 95.69 211 TRP A C 1
ATOM 1726 O O . TRP A 1 211 ? 13.085 -15.242 -9.952 1.00 95.69 211 TRP A O 1
ATOM 1736 N N . PHE A 1 212 ? 13.582 -16.405 -11.804 1.00 95.75 212 PHE A N 1
ATOM 1737 C CA . PHE A 1 212 ? 14.489 -15.425 -12.384 1.00 95.75 212 PHE A CA 1
ATOM 1738 C C . PHE A 1 212 ? 13.730 -14.518 -13.334 1.00 95.75 212 PHE A C 1
ATOM 1740 O O . PHE A 1 212 ? 13.019 -15.013 -14.202 1.00 95.75 212 PHE A O 1
ATOM 1747 N N . VAL A 1 213 ? 13.916 -13.208 -13.202 1.00 96.81 213 VAL A N 1
ATOM 1748 C CA . VAL A 1 213 ? 13.381 -12.212 -14.132 1.00 96.81 213 VAL A CA 1
ATOM 1749 C C . VAL A 1 213 ? 14.544 -11.499 -14.806 1.00 96.81 213 VAL A C 1
ATOM 1751 O O . VAL A 1 213 ? 15.327 -10.810 -14.145 1.00 96.81 213 VAL A O 1
ATOM 1754 N N . ASP A 1 214 ? 14.627 -11.640 -16.128 1.00 95.75 214 ASP A N 1
ATOM 1755 C CA . ASP A 1 214 ? 15.577 -10.912 -16.963 1.00 95.75 214 ASP A CA 1
ATOM 1756 C C . ASP A 1 214 ? 14.859 -9.963 -17.930 1.00 95.75 214 ASP A C 1
ATOM 1758 O O . ASP A 1 214 ? 14.037 -10.360 -18.763 1.00 95.75 214 ASP A O 1
ATOM 1762 N N . ASP A 1 215 ? 15.196 -8.679 -17.815 1.00 95.38 215 ASP A N 1
ATOM 1763 C CA . ASP A 1 215 ? 14.652 -7.601 -18.636 1.00 95.38 215 ASP A CA 1
ATOM 1764 C C . ASP A 1 215 ? 15.628 -7.145 -19.741 1.00 95.38 215 ASP A C 1
ATOM 1766 O O . ASP A 1 215 ? 15.402 -6.127 -20.408 1.00 95.38 215 ASP A O 1
ATOM 1770 N N . THR A 1 216 ? 16.725 -7.881 -19.968 1.00 94.50 216 THR A N 1
ATOM 1771 C CA . THR A 1 216 ? 17.788 -7.511 -20.920 1.00 94.50 216 THR A CA 1
ATOM 1772 C C . THR A 1 216 ? 17.286 -7.302 -22.340 1.00 94.50 216 THR A C 1
ATOM 1774 O O . THR A 1 216 ? 17.614 -6.294 -22.968 1.00 94.50 216 THR A O 1
ATOM 1777 N N . ASN A 1 217 ? 16.423 -8.193 -22.815 1.00 95.19 217 ASN A N 1
ATOM 1778 C CA . ASN A 1 217 ? 15.923 -8.188 -24.188 1.00 95.19 217 ASN A CA 1
ATOM 1779 C C . ASN A 1 217 ? 14.539 -7.542 -24.348 1.00 95.19 217 ASN A C 1
ATOM 1781 O O . ASN A 1 217 ? 13.887 -7.746 -25.371 1.00 95.19 217 ASN A O 1
ATOM 1785 N N . VAL A 1 218 ? 14.088 -6.744 -23.377 1.00 95.56 218 VAL A N 1
ATOM 1786 C CA . VAL A 1 218 ? 12.748 -6.132 -23.401 1.00 95.56 218 VAL A CA 1
ATOM 1787 C C . VAL A 1 218 ? 12.674 -4.953 -24.363 1.00 95.56 218 VAL A C 1
ATOM 1789 O O . VAL A 1 218 ? 11.774 -4.891 -25.195 1.00 95.56 218 VAL A O 1
ATOM 1792 N N . TYR A 1 219 ? 13.627 -4.024 -24.288 1.00 95.00 219 TYR A N 1
ATOM 1793 C CA . TYR A 1 219 ? 13.696 -2.882 -25.198 1.00 95.00 219 TYR A CA 1
ATOM 1794 C C . TYR A 1 219 ? 14.953 -2.976 -26.050 1.00 95.00 219 TYR A C 1
ATOM 1796 O O . TYR A 1 219 ? 16.053 -2.639 -25.612 1.00 95.00 219 TYR A O 1
ATOM 1804 N N . ARG A 1 220 ? 14.771 -3.458 -27.280 1.00 93.56 220 ARG A N 1
ATOM 1805 C CA . ARG A 1 220 ? 15.839 -3.642 -28.261 1.00 93.56 220 ARG A CA 1
ATOM 1806 C C . ARG A 1 220 ? 15.669 -2.652 -29.399 1.00 93.56 220 ARG A C 1
ATOM 1808 O O . ARG A 1 220 ? 14.548 -2.358 -29.816 1.00 93.56 220 ARG A O 1
ATOM 1815 N N . VAL A 1 221 ? 16.788 -2.160 -29.917 1.00 92.38 221 VAL A N 1
ATOM 1816 C CA . VAL A 1 221 ? 16.807 -1.191 -31.012 1.00 92.38 221 VAL A CA 1
ATOM 1817 C C . VAL A 1 221 ? 17.767 -1.623 -32.105 1.00 92.38 221 VAL A C 1
ATOM 1819 O O . VAL A 1 221 ? 18.838 -2.159 -31.834 1.00 92.38 221 VAL A O 1
ATOM 1822 N N . THR A 1 222 ? 17.400 -1.332 -33.343 1.00 92.25 222 THR A N 1
ATOM 1823 C CA . THR A 1 222 ? 18.295 -1.369 -34.498 1.00 92.25 222 THR A CA 1
ATOM 1824 C C . THR A 1 222 ? 18.704 0.051 -34.852 1.00 92.25 222 THR A C 1
ATOM 1826 O O . THR A 1 222 ? 17.856 0.948 -34.928 1.00 92.25 222 THR A O 1
ATOM 1829 N N . ILE A 1 223 ? 19.997 0.263 -35.069 1.00 91.12 223 ILE A N 1
ATOM 1830 C CA . ILE A 1 223 ? 20.550 1.561 -35.456 1.00 91.12 223 ILE A CA 1
ATOM 1831 C C . ILE A 1 223 ? 20.550 1.643 -36.983 1.00 91.12 223 ILE A C 1
ATOM 1833 O O . ILE A 1 223 ? 21.004 0.720 -37.653 1.00 91.12 223 ILE A O 1
ATOM 1837 N N . HIS A 1 224 ? 20.051 2.747 -37.531 1.00 88.00 224 HIS A N 1
ATOM 1838 C CA . HIS A 1 224 ? 20.107 3.039 -38.959 1.00 88.00 224 HIS A CA 1
ATOM 1839 C C . HIS A 1 224 ? 20.559 4.478 -39.191 1.00 88.00 224 HIS A C 1
ATOM 1841 O O . HIS A 1 224 ? 20.277 5.374 -38.393 1.00 88.00 224 HIS A O 1
ATOM 1847 N N . LYS A 1 225 ? 21.291 4.690 -40.283 1.00 89.62 225 LYS A N 1
ATOM 1848 C CA . LYS A 1 225 ? 21.781 6.008 -40.681 1.00 89.62 225 LYS A CA 1
ATOM 1849 C C . LYS A 1 225 ? 20.736 6.676 -41.572 1.00 89.62 225 LYS A C 1
ATOM 1851 O O . LYS A 1 225 ? 20.272 6.063 -42.531 1.00 89.62 225 LYS A O 1
ATOM 1856 N N . THR A 1 226 ? 20.331 7.895 -41.235 1.00 86.75 226 THR A N 1
ATOM 1857 C CA . THR A 1 226 ? 19.444 8.703 -42.076 1.00 86.75 226 THR A CA 1
ATOM 1858 C C . THR A 1 226 ? 20.209 9.260 -43.272 1.00 86.75 226 THR A C 1
ATOM 1860 O O . THR A 1 226 ? 21.441 9.249 -43.296 1.00 86.75 226 THR A O 1
ATOM 1863 N N . PHE A 1 227 ? 19.471 9.767 -44.261 1.00 86.50 227 PHE A N 1
ATOM 1864 C CA . PHE A 1 227 ? 20.049 10.411 -45.441 1.00 86.50 227 PHE A CA 1
ATOM 1865 C C . PHE A 1 227 ? 20.977 11.582 -45.069 1.00 86.50 227 PHE A C 1
ATOM 1867 O O . PHE A 1 227 ? 22.082 11.674 -45.590 1.00 86.50 227 PHE A O 1
ATOM 1874 N N . ASP A 1 228 ? 20.596 12.375 -44.062 1.00 87.69 228 ASP A N 1
ATOM 1875 C CA . ASP A 1 228 ? 21.395 13.492 -43.527 1.00 87.69 228 ASP A CA 1
ATOM 1876 C C . ASP A 1 228 ? 22.622 13.048 -42.704 1.00 87.69 228 ASP A C 1
ATOM 1878 O O . ASP A 1 228 ? 23.313 13.862 -42.098 1.00 87.69 228 ASP A O 1
ATOM 1882 N N . GLY A 1 229 ? 22.883 11.742 -42.624 1.00 88.62 229 GLY A N 1
ATOM 1883 C CA . GLY A 1 229 ? 24.033 11.168 -41.935 1.00 88.62 229 GLY A CA 1
ATOM 1884 C C . GLY A 1 229 ? 23.855 10.928 -40.434 1.00 88.62 229 GLY A C 1
ATOM 1885 O O . GLY A 1 229 ? 24.752 10.348 -39.819 1.00 88.62 229 GLY A O 1
ATOM 1886 N N . ASN A 1 230 ? 22.708 11.290 -39.852 1.00 89.56 230 ASN A N 1
ATOM 1887 C CA . ASN A 1 230 ? 22.417 11.083 -38.432 1.00 89.56 230 ASN A CA 1
ATOM 1888 C C . ASN A 1 230 ? 22.113 9.610 -38.121 1.00 89.56 230 ASN A C 1
ATOM 1890 O O . ASN A 1 230 ? 21.428 8.920 -38.876 1.00 89.56 230 ASN A O 1
ATOM 1894 N N . LEU A 1 231 ? 22.581 9.116 -36.974 1.00 88.31 231 LEU A N 1
ATOM 1895 C CA . LEU A 1 231 ? 22.209 7.791 -36.475 1.00 88.31 231 LEU A CA 1
ATOM 1896 C C . LEU A 1 231 ? 20.871 7.878 -35.740 1.00 88.31 231 LEU A C 1
ATOM 1898 O O . LEU A 1 231 ? 20.717 8.644 -34.791 1.00 88.31 231 LEU A O 1
ATOM 1902 N N . THR A 1 232 ? 19.908 7.066 -36.158 1.00 87.12 232 THR A N 1
ATOM 1903 C CA . THR A 1 232 ? 18.585 6.969 -35.534 1.00 87.12 232 THR A CA 1
ATOM 1904 C C . THR A 1 232 ? 18.294 5.531 -35.125 1.00 87.12 232 THR A C 1
ATOM 1906 O O . THR A 1 232 ? 18.763 4.568 -35.737 1.00 87.12 232 THR A O 1
ATOM 1909 N N . THR A 1 233 ? 17.529 5.362 -34.051 1.00 88.69 233 THR A N 1
ATOM 1910 C CA . THR A 1 233 ? 17.179 4.051 -33.501 1.00 88.69 233 THR A CA 1
ATOM 1911 C C . THR A 1 233 ? 15.733 3.706 -33.836 1.00 88.69 233 THR A C 1
ATOM 1913 O O . THR A 1 233 ? 14.835 4.534 -33.698 1.00 88.69 233 THR A O 1
ATOM 1916 N N . LYS A 1 234 ? 15.500 2.473 -34.288 1.00 88.75 234 LYS A N 1
ATOM 1917 C CA . LYS A 1 234 ? 14.162 1.898 -34.468 1.00 88.75 234 LYS A CA 1
ATOM 1918 C C . LYS A 1 234 ? 13.975 0.757 -33.475 1.00 88.75 234 LYS A C 1
ATOM 1920 O O . LYS A 1 234 ? 14.852 -0.105 -33.411 1.00 88.75 234 LYS A O 1
ATOM 1925 N N . PRO A 1 235 ? 12.888 0.738 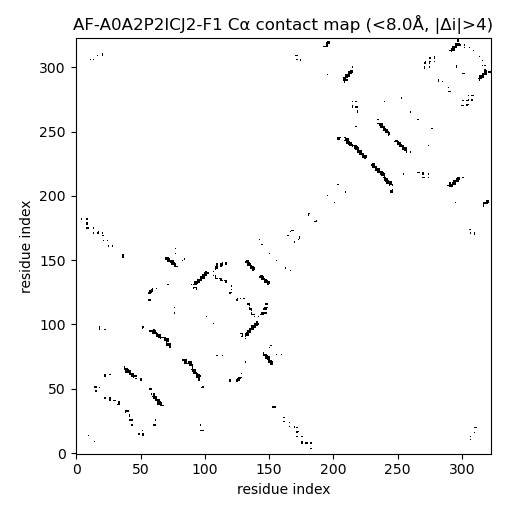-32.690 1.00 91.81 235 PRO A N 1
ATOM 1926 C CA . PRO A 1 235 ? 12.628 -0.369 -31.789 1.00 91.81 235 PRO A CA 1
ATOM 1927 C C . PRO A 1 235 ? 12.264 -1.628 -32.579 1.00 91.81 235 PRO A C 1
ATOM 1929 O O . PRO A 1 235 ? 11.579 -1.557 -33.599 1.00 91.81 235 PRO A O 1
ATOM 1932 N N . ILE A 1 236 ? 12.690 -2.780 -32.073 1.00 94.50 236 ILE A N 1
ATOM 1933 C CA . ILE A 1 236 ? 12.256 -4.101 -32.539 1.00 94.50 236 ILE A CA 1
ATOM 1934 C C . ILE A 1 236 ? 11.510 -4.818 -31.412 1.00 94.50 236 ILE A C 1
ATOM 1936 O O . ILE A 1 236 ? 11.530 -4.369 -30.263 1.00 94.50 236 ILE A O 1
ATOM 1940 N N . ASN A 1 237 ? 10.848 -5.934 -31.727 1.00 96.06 237 ASN A N 1
ATOM 1941 C CA . ASN A 1 237 ? 10.184 -6.742 -30.705 1.00 96.06 237 ASN A CA 1
ATOM 1942 C C . ASN A 1 237 ? 11.191 -7.170 -29.633 1.00 96.06 237 ASN A C 1
ATOM 1944 O O . ASN A 1 237 ? 12.335 -7.524 -29.942 1.00 96.06 237 ASN A O 1
ATOM 1948 N N . GLY A 1 238 ? 10.760 -7.142 -28.382 1.00 96.44 238 GLY A N 1
ATOM 1949 C CA . GLY A 1 238 ? 11.523 -7.633 -27.244 1.00 96.44 238 GLY A CA 1
ATOM 1950 C C . GLY A 1 238 ? 10.833 -8.805 -26.570 1.00 96.44 238 GLY A C 1
ATOM 1951 O O . GLY A 1 238 ? 9.749 -9.223 -26.979 1.00 96.44 238 GLY A O 1
ATOM 1952 N N . ALA A 1 239 ? 11.458 -9.326 -25.524 1.00 96.62 239 ALA A N 1
ATOM 1953 C CA . ALA A 1 239 ? 10.851 -10.327 -24.668 1.00 96.62 239 ALA A CA 1
ATOM 1954 C C . ALA A 1 239 ? 11.311 -10.170 -23.218 1.00 96.62 239 ALA A C 1
ATOM 1956 O O . ALA A 1 239 ? 12.462 -9.810 -22.962 1.00 96.62 239 ALA A O 1
ATOM 1957 N N . ILE A 1 240 ? 10.396 -10.451 -22.295 1.00 97.56 240 ILE A N 1
ATOM 1958 C CA . ILE A 1 240 ? 10.690 -10.659 -20.878 1.00 97.56 240 ILE A CA 1
ATOM 1959 C C . ILE A 1 240 ? 10.928 -12.152 -20.685 1.00 97.56 240 ILE A C 1
ATOM 1961 O O . ILE A 1 240 ? 10.125 -12.969 -21.149 1.00 97.56 240 ILE A O 1
ATOM 1965 N N . PHE A 1 241 ? 12.005 -12.489 -19.987 1.00 97.25 241 PHE A N 1
ATOM 1966 C CA . PHE A 1 241 ? 12.329 -13.861 -19.623 1.00 97.25 241 PHE A CA 1
ATOM 1967 C C . PHE A 1 241 ? 12.009 -14.065 -18.146 1.00 97.25 241 PHE A C 1
ATOM 1969 O O . PHE A 1 241 ? 12.603 -13.406 -17.292 1.00 97.25 241 PHE A O 1
ATOM 1976 N N . VAL A 1 242 ? 11.074 -14.970 -17.855 1.00 97.31 242 VAL A N 1
ATOM 1977 C CA . VAL A 1 242 ? 10.801 -15.434 -16.493 1.00 97.31 242 VAL A CA 1
ATOM 1978 C C . VAL A 1 242 ? 11.059 -16.932 -16.429 1.00 97.31 242 VAL A C 1
ATOM 1980 O O . VAL A 1 242 ? 10.424 -17.698 -17.148 1.00 97.31 242 VAL A O 1
ATOM 1983 N N . PHE A 1 243 ? 12.008 -17.353 -15.602 1.00 96.75 243 PHE A N 1
ATOM 1984 C CA . PHE A 1 243 ? 12.496 -18.731 -15.580 1.00 96.75 243 PHE A CA 1
ATOM 1985 C C . PHE A 1 243 ? 12.440 -19.328 -14.176 1.00 96.75 243 PHE A C 1
ATOM 1987 O O . PHE A 1 243 ? 12.932 -18.724 -13.224 1.00 96.75 243 PHE A O 1
ATOM 1994 N N . ASN A 1 244 ? 11.876 -20.527 -14.048 1.00 94.94 244 ASN A N 1
ATOM 1995 C CA . ASN A 1 244 ? 11.899 -21.302 -12.813 1.00 94.94 244 ASN A CA 1
ATOM 1996 C C . ASN A 1 244 ? 13.104 -22.266 -12.833 1.00 94.94 244 ASN A C 1
ATOM 1998 O O . ASN A 1 244 ? 13.092 -23.224 -13.610 1.00 94.94 244 ASN A O 1
ATOM 2002 N N . PRO A 1 245 ? 14.126 -22.065 -11.980 1.00 92.81 245 PRO A N 1
ATOM 2003 C CA . PRO A 1 245 ? 15.353 -22.856 -12.009 1.00 92.81 245 PRO A CA 1
ATOM 2004 C C . PRO A 1 245 ? 15.158 -24.300 -11.540 1.00 92.81 245 PRO A C 1
ATOM 2006 O O . PRO A 1 245 ? 15.967 -25.157 -11.883 1.00 92.81 245 PRO A O 1
ATOM 2009 N N . ARG A 1 246 ? 14.092 -24.593 -10.784 1.00 91.56 246 ARG A N 1
ATOM 2010 C CA . ARG A 1 246 ? 13.815 -25.940 -10.274 1.00 91.56 246 ARG A CA 1
ATOM 2011 C C . ARG A 1 246 ? 13.095 -26.806 -11.299 1.00 91.56 246 ARG A C 1
ATOM 2013 O O . ARG A 1 246 ? 13.429 -27.973 -11.457 1.00 91.56 246 ARG A O 1
ATOM 2020 N N . THR A 1 247 ? 12.078 -26.257 -11.959 1.00 92.50 247 THR A N 1
ATOM 2021 C CA . THR A 1 247 ? 11.251 -27.013 -12.917 1.00 92.50 247 THR A CA 1
ATOM 2022 C C . THR A 1 247 ? 11.727 -26.867 -14.359 1.00 92.50 247 THR A C 1
ATOM 2024 O O . THR A 1 247 ? 11.299 -27.630 -15.219 1.00 92.50 247 THR A O 1
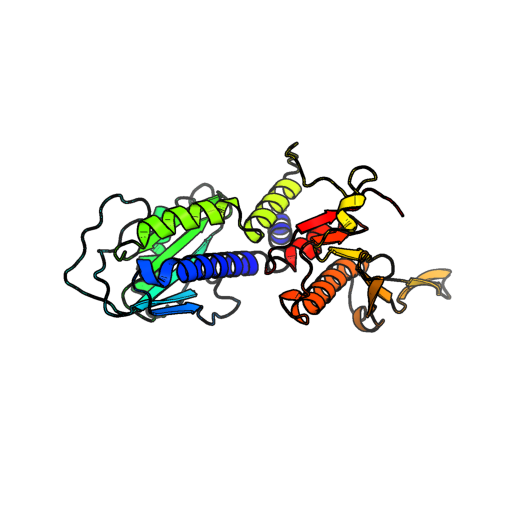ATOM 2027 N N . GLY A 1 248 ? 12.574 -25.875 -14.645 1.00 93.19 248 GLY A N 1
ATOM 2028 C CA . GLY A 1 248 ? 12.962 -25.509 -16.006 1.00 93.19 248 GLY A CA 1
ATOM 2029 C C . GLY A 1 248 ? 11.866 -24.771 -16.783 1.00 93.19 248 GLY A C 1
ATOM 2030 O O . GLY A 1 248 ? 12.038 -24.498 -17.970 1.00 93.19 248 GLY A O 1
ATOM 2031 N N . GLN A 1 249 ? 10.736 -24.446 -16.145 1.00 94.62 249 GLN A N 1
ATOM 2032 C CA . GLN A 1 249 ? 9.631 -23.753 -16.799 1.00 94.62 249 GLN A CA 1
ATOM 2033 C C . GLN A 1 249 ? 10.053 -22.339 -17.210 1.00 94.62 249 GLN A C 1
ATOM 2035 O O . GLN A 1 249 ? 10.531 -21.553 -16.389 1.00 94.62 249 GLN A O 1
ATOM 2040 N N . LEU A 1 250 ? 9.844 -22.017 -18.486 1.00 96.38 250 LEU A N 1
ATOM 2041 C CA . LEU A 1 250 ? 10.123 -20.708 -19.063 1.00 96.38 250 LEU A CA 1
ATOM 2042 C C . LEU A 1 250 ? 8.813 -20.025 -19.455 1.00 96.38 250 LEU A C 1
ATOM 2044 O O . LEU A 1 250 ? 8.084 -20.515 -20.317 1.00 96.38 250 LEU A O 1
ATOM 2048 N N . PHE A 1 251 ? 8.563 -18.849 -18.891 1.00 96.31 251 PHE A N 1
ATOM 2049 C CA . PHE A 1 251 ? 7.562 -17.922 -19.397 1.00 96.31 251 PHE A CA 1
ATOM 2050 C C . PHE A 1 251 ? 8.263 -16.856 -20.236 1.00 96.31 251 PHE A C 1
ATOM 2052 O O . PHE A 1 251 ? 9.034 -16.034 -19.733 1.00 96.31 251 PHE A O 1
ATOM 2059 N N . LEU A 1 252 ? 7.991 -16.880 -21.540 1.00 96.81 252 LEU A N 1
ATOM 2060 C CA . LEU A 1 252 ? 8.526 -15.919 -22.494 1.00 96.81 252 LEU A CA 1
ATOM 2061 C C . LEU A 1 252 ? 7.422 -14.953 -22.927 1.00 96.81 252 LEU A C 1
ATOM 2063 O O . LEU A 1 252 ? 6.578 -15.290 -23.760 1.00 96.81 252 LEU A O 1
ATOM 2067 N N . LYS A 1 253 ? 7.425 -13.734 -22.383 1.00 97.00 253 LYS A N 1
ATOM 2068 C CA . LYS A 1 253 ? 6.441 -12.707 -22.753 1.00 97.00 253 LYS A CA 1
ATOM 2069 C C . LYS A 1 253 ? 7.003 -11.816 -23.853 1.00 97.00 253 LYS A C 1
ATOM 2071 O O . LYS A 1 253 ? 7.898 -11.012 -23.605 1.00 97.00 253 LYS A O 1
ATOM 2076 N N . ILE A 1 254 ? 6.449 -11.928 -25.059 1.00 96.94 254 ILE A N 1
ATOM 2077 C CA . ILE A 1 254 ? 6.823 -11.077 -26.196 1.00 96.94 254 ILE A CA 1
ATOM 2078 C C . ILE A 1 254 ? 6.247 -9.670 -26.002 1.00 96.94 254 ILE A C 1
ATOM 2080 O O . ILE A 1 254 ? 5.047 -9.502 -25.782 1.00 96.94 254 ILE A O 1
ATOM 2084 N N . ILE A 1 255 ? 7.104 -8.658 -26.138 1.00 96.88 255 ILE A N 1
ATOM 2085 C CA . ILE A 1 255 ? 6.736 -7.241 -26.130 1.00 96.88 255 ILE A CA 1
ATOM 2086 C C . ILE A 1 255 ? 6.830 -6.707 -27.558 1.00 96.88 255 ILE A C 1
ATOM 2088 O O . ILE A 1 255 ? 7.918 -6.530 -28.114 1.00 96.88 255 ILE A O 1
ATOM 2092 N N . HIS A 1 256 ? 5.667 -6.477 -28.164 1.00 96.56 256 HIS A N 1
ATOM 2093 C CA . HIS A 1 256 ? 5.562 -5.974 -29.528 1.00 96.56 256 HIS A CA 1
ATOM 2094 C C . HIS A 1 256 ? 5.954 -4.489 -29.625 1.00 96.56 256 HIS A C 1
ATOM 2096 O O . HIS A 1 256 ? 5.754 -3.718 -28.684 1.00 96.56 256 HIS A O 1
ATOM 2102 N N . THR A 1 257 ? 6.468 -4.063 -30.784 1.00 94.12 257 THR A N 1
ATOM 2103 C CA . THR A 1 257 ? 6.913 -2.675 -31.024 1.00 94.12 257 THR A CA 1
ATOM 2104 C C . THR A 1 257 ? 5.835 -1.616 -30.793 1.00 94.12 257 THR A C 1
ATOM 2106 O O . THR A 1 257 ? 6.165 -0.477 -30.459 1.00 94.12 257 THR A O 1
ATOM 2109 N N . SER A 1 258 ? 4.555 -1.981 -30.917 1.00 94.44 258 SER A N 1
ATOM 2110 C CA . SER A 1 258 ? 3.418 -1.084 -30.671 1.00 94.44 258 SER A CA 1
ATOM 2111 C C . SER A 1 258 ? 3.389 -0.511 -29.253 1.00 94.44 258 SER A C 1
ATOM 2113 O O . SER A 1 258 ? 2.912 0.605 -29.072 1.00 94.44 258 SER A O 1
ATOM 2115 N N . VAL A 1 259 ? 3.949 -1.211 -28.259 1.00 94.12 259 VAL A N 1
ATOM 2116 C CA . VAL A 1 259 ? 4.030 -0.731 -26.865 1.00 94.12 259 VAL A CA 1
ATOM 2117 C C . VAL A 1 259 ? 4.882 0.540 -26.749 1.00 94.12 259 VAL A C 1
ATOM 2119 O O . VAL A 1 259 ? 4.666 1.367 -25.864 1.00 94.12 259 VAL A O 1
ATOM 2122 N N . TRP A 1 260 ? 5.837 0.729 -27.662 1.00 94.19 260 TRP A N 1
ATOM 2123 C CA . TRP A 1 260 ? 6.757 1.867 -27.659 1.00 94.19 260 TRP A CA 1
ATOM 2124 C C . TRP A 1 260 ? 6.228 3.074 -28.442 1.00 94.19 260 TRP A C 1
ATOM 2126 O O . TRP A 1 260 ? 6.810 4.159 -28.367 1.00 94.19 260 TRP A O 1
ATOM 2136 N N . ALA A 1 261 ? 5.145 2.904 -29.204 1.00 90.62 261 ALA A N 1
ATOM 2137 C CA . ALA A 1 261 ? 4.619 3.937 -30.086 1.00 90.62 261 ALA A CA 1
ATOM 2138 C C . ALA A 1 261 ? 4.133 5.162 -29.291 1.00 90.62 261 ALA A C 1
ATOM 2140 O O . ALA A 1 261 ? 3.373 5.047 -28.332 1.00 90.62 261 ALA A O 1
ATOM 2141 N N . GLY A 1 262 ? 4.594 6.353 -29.686 1.00 89.19 262 GLY A N 1
ATOM 2142 C CA . GLY A 1 262 ? 4.224 7.620 -29.042 1.00 89.19 262 GLY A CA 1
ATOM 2143 C C . GLY A 1 262 ? 4.839 7.854 -27.655 1.00 89.19 262 GLY A C 1
ATOM 2144 O O . GLY A 1 262 ? 4.598 8.900 -27.055 1.00 89.19 262 GLY A O 1
ATOM 2145 N N . GLN A 1 263 ? 5.655 6.926 -27.148 1.00 90.94 263 GLN A N 1
ATOM 2146 C CA . GLN A 1 263 ? 6.257 7.021 -25.820 1.00 90.94 263 GLN A CA 1
ATOM 2147 C C . GLN A 1 263 ? 7.665 7.630 -25.865 1.00 90.94 263 GLN A C 1
ATOM 2149 O O . GLN A 1 263 ? 8.400 7.520 -26.846 1.00 90.94 263 GLN A O 1
ATOM 2154 N N . LYS A 1 264 ? 8.070 8.274 -24.766 1.00 88.06 264 LYS A N 1
ATOM 2155 C CA . LYS A 1 264 ? 9.425 8.819 -24.564 1.00 88.06 264 LYS A CA 1
ATOM 2156 C C . LYS A 1 264 ? 10.095 8.122 -23.380 1.00 88.06 264 LYS A C 1
ATOM 2158 O O . LYS A 1 264 ? 9.429 7.507 -22.558 1.00 88.06 264 LYS A O 1
ATOM 2163 N N . ARG A 1 265 ? 11.426 8.250 -23.266 1.00 88.94 265 ARG A N 1
ATOM 2164 C CA . ARG A 1 265 ? 12.235 7.636 -22.185 1.00 88.94 265 ARG A CA 1
ATOM 2165 C C . ARG A 1 265 ? 12.055 6.111 -22.100 1.00 88.94 265 ARG A C 1
ATOM 2167 O O . ARG A 1 265 ? 11.902 5.538 -21.022 1.00 88.94 265 ARG A O 1
ATOM 2174 N N . LEU A 1 266 ? 12.122 5.463 -23.261 1.00 91.00 266 LEU A N 1
ATOM 2175 C CA . LEU A 1 266 ? 11.804 4.046 -23.455 1.00 91.00 266 LEU A CA 1
ATOM 2176 C C . LEU A 1 266 ? 12.632 3.094 -22.577 1.00 91.00 266 LEU A C 1
ATOM 2178 O O . LEU A 1 266 ? 12.105 2.095 -22.112 1.00 91.00 266 LEU A O 1
ATOM 2182 N N . GLY A 1 267 ? 13.883 3.437 -22.248 1.00 88.81 267 GLY A N 1
ATOM 2183 C CA . GLY A 1 267 ? 14.700 2.628 -21.333 1.00 88.81 267 GLY A CA 1
ATOM 2184 C C . GLY A 1 267 ? 14.159 2.566 -19.897 1.00 88.81 267 GLY A C 1
ATOM 2185 O O . GLY A 1 267 ? 14.304 1.547 -19.229 1.00 88.81 267 GLY A O 1
ATOM 2186 N N . GLN A 1 268 ? 13.508 3.632 -19.415 1.00 89.38 268 GLN A N 1
ATOM 2187 C CA . GLN A 1 268 ? 12.810 3.599 -18.128 1.00 89.38 268 GLN A CA 1
ATOM 2188 C C . GLN A 1 268 ? 11.475 2.868 -18.274 1.00 89.38 268 GLN A C 1
ATOM 2190 O O . GLN A 1 268 ? 11.170 2.011 -17.449 1.00 89.38 268 GLN A O 1
ATOM 2195 N N . LEU A 1 269 ? 10.712 3.175 -19.330 1.00 92.50 269 LEU A N 1
ATOM 2196 C CA . LEU A 1 269 ? 9.423 2.537 -19.603 1.00 92.50 269 LEU A CA 1
ATOM 2197 C C . LEU A 1 269 ? 9.543 1.011 -19.693 1.00 92.50 269 LEU A C 1
ATOM 2199 O O . LEU A 1 269 ? 8.695 0.319 -19.147 1.00 92.50 269 LEU A O 1
ATOM 2203 N N . ALA A 1 270 ? 10.610 0.497 -20.307 1.00 94.88 270 ALA A N 1
ATOM 2204 C CA . ALA A 1 270 ? 10.875 -0.933 -20.425 1.00 94.88 270 ALA A CA 1
ATOM 2205 C C . ALA A 1 270 ? 10.852 -1.639 -19.064 1.00 94.88 270 ALA A C 1
ATOM 2207 O O . ALA A 1 270 ? 10.156 -2.631 -18.911 1.00 94.88 270 ALA A O 1
ATOM 2208 N N . LYS A 1 271 ? 11.529 -1.079 -18.054 1.00 95.00 271 LYS A N 1
ATOM 2209 C CA . LYS A 1 271 ? 11.594 -1.655 -16.701 1.00 95.00 271 LYS A CA 1
ATOM 2210 C C . LYS A 1 271 ? 10.230 -1.677 -16.009 1.00 95.00 271 LYS A C 1
ATOM 2212 O O . LYS A 1 271 ? 9.862 -2.669 -15.389 1.00 95.00 271 LYS A O 1
ATOM 2217 N N . TRP A 1 272 ? 9.466 -0.588 -16.136 1.00 94.44 272 TRP A N 1
ATOM 2218 C CA . TRP A 1 272 ? 8.107 -0.506 -15.586 1.00 94.44 272 TRP A CA 1
ATOM 2219 C C . TRP A 1 272 ? 7.155 -1.467 -16.291 1.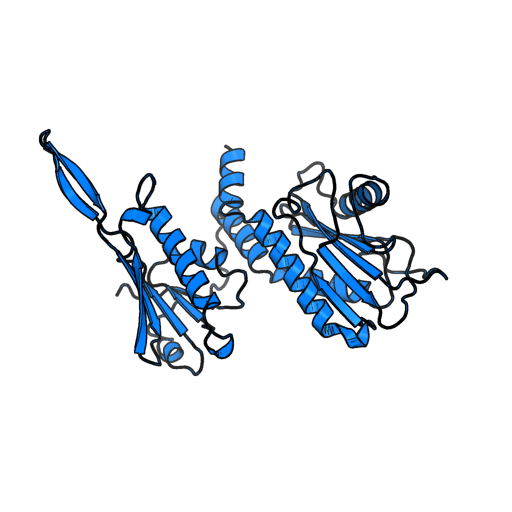00 94.44 272 TRP A C 1
ATOM 2221 O O . TRP A 1 272 ? 6.391 -2.153 -15.622 1.00 94.44 272 TRP A O 1
ATOM 2231 N N . LYS A 1 273 ? 7.250 -1.574 -17.620 1.00 95.25 273 LYS A N 1
ATOM 2232 C CA . LYS A 1 273 ? 6.439 -2.514 -18.391 1.00 95.25 273 LYS A CA 1
ATOM 2233 C C . LYS A 1 273 ? 6.782 -3.959 -18.041 1.00 95.25 273 LYS A C 1
ATOM 2235 O O . LYS A 1 273 ? 5.875 -4.766 -17.891 1.00 95.25 273 LYS A O 1
ATOM 2240 N N . THR A 1 274 ? 8.058 -4.274 -17.820 1.00 96.50 274 THR A N 1
ATOM 2241 C CA . THR A 1 274 ? 8.456 -5.592 -17.316 1.00 96.50 274 THR A CA 1
ATOM 2242 C C . THR A 1 274 ? 7.810 -5.899 -15.970 1.00 96.50 274 THR A C 1
ATOM 2244 O O . THR A 1 274 ? 7.214 -6.958 -15.819 1.00 96.50 274 THR A O 1
ATOM 2247 N N . ALA A 1 275 ? 7.890 -4.983 -15.001 1.00 95.50 275 ALA A N 1
ATOM 2248 C CA . ALA A 1 275 ? 7.299 -5.200 -13.681 1.00 95.50 275 ALA A CA 1
ATOM 2249 C C . ALA A 1 275 ? 5.766 -5.334 -13.726 1.00 95.50 275 ALA A C 1
ATOM 2251 O O . ALA A 1 275 ? 5.203 -6.158 -13.008 1.00 95.50 275 ALA A O 1
ATOM 2252 N N . GLU A 1 276 ? 5.099 -4.568 -14.592 1.00 94.69 276 GLU A N 1
ATOM 2253 C CA . GLU A 1 276 ? 3.658 -4.675 -14.837 1.00 94.69 276 GLU A CA 1
ATOM 2254 C C . GLU A 1 276 ? 3.276 -6.058 -15.382 1.00 94.69 276 GLU A C 1
ATOM 2256 O O . GLU A 1 276 ? 2.383 -6.702 -14.837 1.00 94.69 276 GLU A O 1
ATOM 2261 N N . GLU A 1 277 ? 3.973 -6.543 -16.412 1.00 96.31 277 GLU A N 1
ATOM 2262 C CA . GLU A 1 277 ? 3.698 -7.850 -17.024 1.00 96.31 277 GLU A CA 1
ATOM 2263 C C . GLU A 1 277 ? 4.046 -9.016 -16.088 1.00 96.31 277 GLU A C 1
ATOM 2265 O O . GLU A 1 277 ? 3.317 -10.003 -16.052 1.00 96.31 277 GLU A O 1
ATOM 2270 N N . VAL A 1 278 ? 5.114 -8.901 -15.288 1.00 96.06 278 VAL A N 1
ATOM 2271 C CA . VAL A 1 278 ? 5.452 -9.893 -14.251 1.00 96.06 278 VAL A CA 1
ATOM 2272 C C . VAL A 1 278 ? 4.368 -9.935 -13.172 1.00 96.06 278 VAL A C 1
ATOM 2274 O O . VAL A 1 278 ? 3.929 -11.016 -12.792 1.00 96.06 278 VAL A O 1
ATOM 2277 N N . CYS A 1 279 ? 3.880 -8.779 -12.713 1.00 94.06 279 CYS A N 1
ATOM 2278 C CA . CYS A 1 279 ? 2.766 -8.710 -11.766 1.00 94.06 279 CYS A CA 1
ATOM 2279 C C . CYS A 1 279 ? 1.484 -9.326 -12.352 1.00 94.06 279 CYS A C 1
ATOM 2281 O O . CYS A 1 279 ? 0.817 -10.111 -11.681 1.00 94.06 279 CYS A O 1
ATOM 2283 N N . ALA A 1 280 ? 1.164 -9.030 -13.615 1.00 94.12 280 ALA A N 1
ATOM 2284 C CA . ALA A 1 280 ? 0.019 -9.621 -14.306 1.00 94.12 280 ALA A CA 1
ATOM 2285 C C . ALA A 1 280 ? 0.145 -11.148 -14.447 1.00 94.12 280 ALA A C 1
ATOM 2287 O O . ALA A 1 280 ? -0.838 -11.859 -14.250 1.00 94.12 280 ALA A O 1
ATOM 2288 N N . LEU A 1 281 ? 1.352 -11.652 -14.729 1.00 95.44 281 LEU A N 1
ATOM 2289 C CA . LEU A 1 281 ? 1.628 -13.086 -14.775 1.00 95.44 281 LEU A CA 1
ATOM 2290 C C . LEU A 1 281 ? 1.371 -13.742 -13.413 1.00 95.44 281 LEU A C 1
ATOM 2292 O O . LEU A 1 281 ? 0.647 -14.729 -13.357 1.00 95.44 281 LEU A O 1
ATOM 2296 N N . ILE A 1 282 ? 1.873 -13.171 -12.314 1.00 94.44 282 ILE A N 1
ATOM 2297 C CA . ILE A 1 282 ? 1.627 -13.703 -10.959 1.00 94.44 282 ILE A CA 1
ATOM 2298 C C . ILE A 1 282 ? 0.127 -13.728 -10.640 1.00 94.44 282 ILE A C 1
ATOM 2300 O O . ILE A 1 282 ? -0.371 -14.737 -10.152 1.00 94.44 282 ILE A O 1
ATOM 2304 N N . ARG A 1 283 ? -0.613 -12.660 -10.976 1.00 92.75 283 ARG A N 1
ATOM 2305 C CA . ARG A 1 283 ? -2.077 -12.592 -10.785 1.00 92.75 283 ARG A CA 1
ATOM 2306 C C . ARG A 1 283 ? -2.846 -13.646 -11.580 1.00 92.75 283 ARG A C 1
ATOM 2308 O O . ARG A 1 283 ? -3.949 -14.001 -11.183 1.00 92.75 283 ARG A O 1
ATOM 2315 N N . SER A 1 284 ? -2.304 -14.100 -12.709 1.00 93.44 284 SER A N 1
ATOM 2316 C CA . SER A 1 284 ? -2.937 -15.131 -13.540 1.00 93.44 284 SER A CA 1
ATOM 2317 C C . SER A 1 284 ? -2.757 -16.552 -13.005 1.00 93.44 284 SER A C 1
ATOM 2319 O O . SER A 1 284 ? -3.460 -17.452 -13.461 1.00 93.44 284 SER A O 1
ATOM 2321 N N . LEU A 1 285 ? -1.840 -16.758 -12.055 1.00 91.75 285 LEU A N 1
ATOM 2322 C CA . LEU A 1 285 ? -1.552 -18.069 -11.487 1.00 91.75 285 LEU A CA 1
ATOM 2323 C C . LEU A 1 285 ? -2.356 -18.329 -10.203 1.00 91.75 285 LEU A C 1
ATOM 2325 O O . LEU A 1 285 ? -2.564 -17.398 -9.413 1.00 91.75 285 LEU A O 1
ATOM 2329 N N . PRO A 1 286 ? -2.740 -19.596 -9.946 1.00 92.56 286 PRO A N 1
ATOM 2330 C CA . PRO A 1 286 ? -3.236 -20.030 -8.642 1.00 92.56 286 PRO A CA 1
ATOM 2331 C C . PRO A 1 286 ? -2.239 -19.708 -7.524 1.00 92.56 286 PRO A C 1
ATOM 2333 O O . PRO A 1 286 ? -1.027 -19.695 -7.751 1.00 92.56 286 PRO A O 1
ATOM 2336 N N . VAL A 1 287 ? -2.732 -19.470 -6.305 1.00 87.75 287 VAL A N 1
ATOM 2337 C CA . VAL A 1 287 ? -1.912 -19.036 -5.154 1.00 87.75 287 VAL A CA 1
ATOM 2338 C C . VAL A 1 287 ? -0.810 -20.050 -4.817 1.00 87.75 287 VAL A C 1
ATOM 2340 O O . VAL A 1 287 ? 0.271 -19.671 -4.362 1.00 87.75 287 VAL A O 1
ATOM 2343 N N . GLU A 1 288 ? -1.050 -21.330 -5.089 1.00 88.50 288 GLU A N 1
ATOM 2344 C CA . GLU A 1 288 ? -0.120 -22.443 -4.888 1.00 88.50 288 GLU A CA 1
ATOM 2345 C C . GLU A 1 288 ? 1.077 -22.398 -5.848 1.00 88.50 288 GLU A C 1
ATOM 2347 O O . GLU A 1 288 ? 2.159 -22.880 -5.509 1.00 88.50 288 GLU A O 1
ATOM 2352 N N . GLU A 1 289 ? 0.898 -21.805 -7.030 1.00 89.62 289 GLU A N 1
ATOM 2353 C CA . GLU A 1 289 ? 1.924 -21.684 -8.072 1.00 89.62 289 GLU A CA 1
ATOM 2354 C C . GLU A 1 289 ? 2.660 -20.337 -8.033 1.00 89.62 289 GLU A C 1
ATOM 2356 O O . GLU A 1 289 ? 3.647 -20.139 -8.750 1.00 89.62 289 GLU A O 1
ATOM 2361 N N . GLN A 1 290 ? 2.210 -19.402 -7.192 1.00 91.75 290 GLN A N 1
ATOM 2362 C CA . GLN A 1 290 ? 2.826 -18.085 -7.088 1.00 91.75 290 GLN A CA 1
ATOM 2363 C C . GLN A 1 290 ? 4.242 -18.171 -6.494 1.00 91.75 290 GLN A C 1
ATOM 2365 O O . GLN A 1 290 ? 4.480 -18.896 -5.517 1.00 91.75 290 GLN A O 1
ATOM 2370 N N . PRO A 1 291 ? 5.204 -17.408 -7.047 1.00 92.88 291 PRO A N 1
ATOM 2371 C CA . PRO A 1 291 ? 6.570 -17.409 -6.551 1.00 92.88 291 PRO A CA 1
ATOM 2372 C C . PRO A 1 291 ? 6.626 -16.857 -5.125 1.00 92.88 291 PRO A C 1
ATOM 2374 O O . PRO A 1 291 ? 6.021 -15.833 -4.809 1.00 92.88 291 PRO A O 1
ATOM 2377 N N . LYS A 1 292 ? 7.411 -17.511 -4.267 1.00 90.12 292 LYS A N 1
ATOM 2378 C CA . LYS A 1 292 ? 7.761 -16.980 -2.939 1.00 90.12 292 LYS A CA 1
ATOM 2379 C C . LYS A 1 292 ? 8.953 -16.029 -3.010 1.00 90.12 292 LYS A C 1
ATOM 2381 O O . LYS A 1 292 ? 9.097 -15.156 -2.158 1.00 90.12 292 LYS A O 1
ATOM 2386 N N . GLN A 1 293 ? 9.773 -16.171 -4.049 1.00 90.50 293 GLN A N 1
ATOM 2387 C CA . GLN A 1 293 ? 10.948 -15.346 -4.273 1.00 90.50 293 GLN A CA 1
ATOM 2388 C C . GLN A 1 293 ? 11.117 -15.029 -5.760 1.00 90.50 293 GLN A C 1
ATOM 2390 O O . GLN A 1 293 ? 11.010 -15.909 -6.618 1.00 90.50 293 GLN A O 1
ATOM 2395 N N . ILE A 1 294 ? 11.433 -13.774 -6.064 1.00 93.75 294 ILE A N 1
ATOM 2396 C CA . ILE A 1 294 ? 11.841 -13.334 -7.396 1.00 93.75 294 ILE A CA 1
ATOM 2397 C C . ILE A 1 294 ? 13.270 -12.810 -7.324 1.00 93.75 294 ILE A C 1
ATOM 2399 O O . ILE A 1 294 ? 13.617 -11.978 -6.485 1.00 93.75 294 ILE A O 1
ATOM 2403 N N . ILE A 1 295 ? 14.099 -13.299 -8.236 1.00 93.38 295 ILE A N 1
ATOM 2404 C CA . ILE A 1 295 ? 15.496 -12.922 -8.380 1.00 93.38 295 ILE A CA 1
ATOM 2405 C C . ILE A 1 295 ? 15.649 -12.150 -9.687 1.00 93.38 295 ILE A C 1
ATOM 2407 O O . ILE A 1 295 ? 15.351 -12.660 -10.766 1.00 93.38 295 ILE A O 1
ATOM 2411 N N . VAL A 1 296 ? 16.121 -10.910 -9.602 1.00 94.00 296 VAL A N 1
ATOM 2412 C CA . VAL A 1 296 ? 16.348 -10.064 -10.779 1.00 94.00 296 VAL A CA 1
ATOM 2413 C C . VAL A 1 296 ? 17.809 -10.079 -11.199 1.00 94.00 296 VAL A C 1
ATOM 2415 O O . VAL A 1 296 ? 18.708 -9.949 -10.366 1.00 94.00 296 VAL A O 1
ATOM 2418 N N . THR A 1 297 ? 18.051 -10.160 -12.507 1.00 91.50 297 THR A N 1
ATOM 2419 C CA . THR A 1 297 ? 19.410 -10.107 -13.079 1.00 91.50 297 THR A CA 1
ATOM 2420 C C . THR A 1 297 ? 20.016 -8.704 -13.021 1.00 91.50 297 THR A C 1
ATOM 2422 O O . THR A 1 297 ? 21.232 -8.533 -12.951 1.00 91.50 297 THR A O 1
ATOM 2425 N N . ARG A 1 298 ? 19.178 -7.657 -13.047 1.00 89.25 298 ARG A N 1
ATOM 2426 C CA . ARG A 1 298 ? 19.619 -6.254 -13.079 1.00 89.25 298 ARG A CA 1
ATOM 2427 C C . ARG A 1 298 ? 19.010 -5.459 -11.933 1.00 89.25 298 ARG A C 1
ATOM 2429 O O . ARG A 1 298 ? 17.794 -5.327 -11.833 1.00 89.25 298 ARG A O 1
ATOM 2436 N N . LYS A 1 299 ? 19.858 -4.788 -11.143 1.00 86.81 299 LYS A N 1
ATOM 2437 C CA . LYS A 1 299 ? 19.453 -3.934 -10.002 1.00 86.81 299 LYS A CA 1
ATOM 2438 C C . LYS A 1 299 ? 18.381 -2.892 -10.351 1.00 86.81 299 LYS A C 1
ATOM 2440 O O . LYS A 1 299 ? 17.566 -2.526 -9.514 1.00 86.81 299 LYS A O 1
ATOM 2445 N N . GLY A 1 300 ? 18.355 -2.421 -11.601 1.00 89.00 300 GLY A N 1
ATOM 2446 C CA . GLY A 1 300 ? 17.355 -1.464 -12.076 1.00 89.00 300 GLY A CA 1
ATOM 2447 C C . GLY A 1 300 ? 15.906 -1.971 -12.056 1.00 89.00 300 GLY A C 1
ATOM 2448 O O . GLY A 1 300 ? 15.012 -1.138 -12.194 1.00 89.00 300 GLY A O 1
ATOM 2449 N N . MET A 1 301 ? 15.687 -3.281 -11.908 1.00 92.38 301 MET A N 1
ATOM 2450 C CA . MET A 1 301 ? 14.366 -3.910 -11.821 1.00 92.38 301 MET A CA 1
ATOM 2451 C C . MET A 1 301 ? 13.798 -3.991 -10.403 1.00 92.38 301 MET A C 1
ATOM 2453 O O . MET A 1 301 ? 12.595 -4.204 -10.278 1.00 92.38 301 MET A O 1
ATOM 2457 N N . LEU A 1 302 ? 14.609 -3.770 -9.361 1.00 88.19 302 LEU A N 1
ATOM 2458 C CA . LEU A 1 302 ? 14.130 -3.789 -7.976 1.00 88.19 302 LEU A CA 1
ATOM 2459 C C . LEU A 1 302 ? 13.035 -2.747 -7.742 1.00 88.19 302 LEU A C 1
ATOM 2461 O O . LEU A 1 302 ? 11.905 -3.117 -7.449 1.00 88.19 302 LEU A O 1
ATOM 2465 N N . ASP A 1 303 ? 13.339 -1.458 -7.962 1.00 86.00 303 ASP A N 1
ATOM 2466 C CA . ASP A 1 303 ? 12.386 -0.377 -7.670 1.00 86.00 303 ASP A CA 1
ATOM 2467 C C . ASP A 1 303 ? 11.024 -0.569 -8.386 1.00 86.00 303 ASP A C 1
ATOM 2469 O O . ASP A 1 303 ? 9.991 -0.336 -7.757 1.00 86.00 303 ASP A O 1
ATOM 2473 N N . PRO A 1 304 ? 10.950 -0.940 -9.687 1.00 92.19 304 PRO A N 1
ATOM 2474 C CA . PRO A 1 304 ? 9.662 -1.195 -10.331 1.00 92.19 304 PRO A CA 1
ATOM 2475 C C . PRO A 1 304 ? 8.926 -2.419 -9.773 1.00 92.19 304 PRO A C 1
ATOM 2477 O O . PRO A 1 304 ? 7.710 -2.346 -9.593 1.00 92.19 304 PRO A O 1
ATOM 2480 N N . LEU A 1 305 ? 9.627 -3.524 -9.490 1.00 92.12 305 LEU A N 1
ATOM 2481 C CA . LEU A 1 305 ? 9.001 -4.745 -8.970 1.00 92.12 305 LEU A CA 1
ATOM 2482 C C . LEU A 1 305 ? 8.506 -4.564 -7.537 1.00 92.12 305 LEU A C 1
ATOM 2484 O O . LEU A 1 305 ? 7.358 -4.907 -7.279 1.00 92.12 305 LEU A O 1
ATOM 2488 N N . GLU A 1 306 ? 9.284 -3.931 -6.655 1.00 86.75 306 GLU A N 1
ATOM 2489 C CA . GLU A 1 306 ? 8.854 -3.580 -5.290 1.00 86.75 306 GLU A CA 1
ATOM 2490 C C . GLU A 1 306 ? 7.528 -2.818 -5.301 1.00 86.75 306 GLU A C 1
ATOM 2492 O O . GLU A 1 306 ? 6.658 -3.043 -4.473 1.00 86.75 306 GLU A O 1
ATOM 2497 N N . VAL A 1 307 ? 7.343 -1.927 -6.277 1.00 86.38 307 VAL A N 1
ATOM 2498 C CA . VAL A 1 307 ? 6.144 -1.092 -6.391 1.00 86.38 307 VAL A CA 1
ATOM 2499 C C . VAL A 1 307 ? 4.959 -1.848 -6.984 1.00 86.38 307 VAL A C 1
ATOM 2501 O O . VAL A 1 307 ? 3.814 -1.565 -6.626 1.00 86.38 307 VAL A O 1
ATOM 2504 N N . HIS A 1 308 ? 5.187 -2.731 -7.954 1.00 89.25 308 HIS A N 1
ATOM 2505 C CA . HIS A 1 308 ? 4.119 -3.493 -8.609 1.00 89.25 308 HIS A CA 1
ATOM 2506 C C . HIS A 1 308 ? 3.687 -4.727 -7.815 1.00 89.25 308 HIS A C 1
ATOM 2508 O O . HIS A 1 308 ?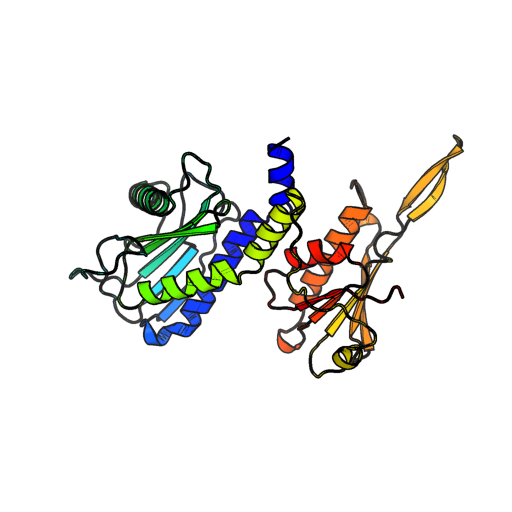 2.563 -5.185 -8.007 1.00 89.25 308 HIS A O 1
ATOM 2514 N N . LEU A 1 309 ? 4.546 -5.237 -6.935 1.00 89.00 309 LEU A N 1
ATOM 2515 C CA . LEU A 1 309 ? 4.323 -6.465 -6.177 1.00 89.00 309 LEU A CA 1
ATOM 2516 C C . LEU A 1 309 ? 3.971 -6.217 -4.705 1.00 89.00 309 LEU A C 1
ATOM 2518 O O . LEU A 1 309 ? 4.011 -7.153 -3.924 1.00 89.00 309 LEU A O 1
ATOM 2522 N N . LEU A 1 310 ? 3.578 -4.989 -4.335 1.00 82.25 310 LEU A N 1
ATOM 2523 C CA . LEU A 1 310 ? 3.138 -4.654 -2.969 1.00 82.25 310 LEU A CA 1
ATOM 2524 C C . LEU A 1 310 ? 1.969 -5.519 -2.476 1.00 82.25 310 LEU A C 1
ATOM 2526 O O . LEU A 1 310 ? 1.858 -5.757 -1.281 1.00 82.25 310 LEU A O 1
ATOM 2530 N N . ASP A 1 311 ? 1.134 -6.001 -3.399 1.00 76.62 311 ASP A N 1
ATOM 2531 C CA . ASP A 1 311 ? -0.020 -6.851 -3.090 1.00 76.62 311 ASP A CA 1
ATOM 2532 C C . ASP A 1 311 ? 0.385 -8.311 -2.790 1.00 76.62 311 ASP A C 1
ATOM 2534 O O . ASP A 1 311 ? -0.463 -9.119 -2.415 1.00 76.62 311 ASP A O 1
ATOM 2538 N N . PHE A 1 312 ? 1.662 -8.672 -2.977 1.00 81.25 312 PHE A N 1
ATOM 2539 C CA . PHE A 1 312 ? 2.168 -10.030 -2.799 1.00 81.25 312 PHE A CA 1
ATOM 2540 C C . PHE A 1 312 ? 3.224 -10.090 -1.687 1.00 81.25 312 PHE A C 1
ATOM 2542 O O . PHE A 1 312 ? 4.220 -9.366 -1.745 1.00 81.25 312 PHE A O 1
ATOM 2549 N N . PRO A 1 313 ? 3.089 -11.003 -0.709 1.00 70.38 313 PRO A N 1
ATOM 2550 C CA . PRO A 1 313 ? 4.101 -11.222 0.319 1.00 70.38 313 PRO A CA 1
ATOM 2551 C C . PRO A 1 313 ? 5.252 -12.077 -0.242 1.00 70.38 313 PRO A C 1
ATOM 2553 O O . PRO A 1 313 ? 5.364 -13.265 0.065 1.00 70.38 313 PRO A O 1
ATOM 2556 N N . LEU A 1 314 ? 6.080 -11.492 -1.113 1.00 81.75 314 LEU A N 1
ATOM 2557 C CA . LEU A 1 314 ? 7.212 -12.166 -1.759 1.00 81.75 314 LEU A CA 1
ATOM 2558 C C . LEU A 1 314 ? 8.546 -11.474 -1.491 1.00 81.75 314 LEU A C 1
ATOM 2560 O O . LEU A 1 314 ? 8.612 -10.279 -1.204 1.00 81.75 314 LEU A O 1
ATOM 2564 N N . ILE A 1 315 ? 9.615 -12.249 -1.639 1.00 79.19 315 ILE A N 1
ATOM 2565 C CA . ILE A 1 315 ? 10.991 -11.803 -1.440 1.00 79.19 315 ILE A CA 1
ATOM 2566 C C . ILE A 1 315 ? 11.614 -11.371 -2.777 1.00 79.19 315 ILE A C 1
ATOM 2568 O O . ILE A 1 315 ? 11.544 -12.109 -3.763 1.00 79.19 315 ILE A O 1
ATOM 2572 N N . LEU A 1 316 ? 12.263 -10.202 -2.814 1.00 82.81 316 LEU A N 1
ATOM 2573 C CA . LEU A 1 316 ? 12.987 -9.689 -3.983 1.00 82.81 316 LEU A CA 1
ATOM 2574 C C . LEU A 1 316 ? 14.500 -9.704 -3.741 1.00 82.81 316 LEU A C 1
ATOM 2576 O O . LEU A 1 316 ? 15.003 -8.945 -2.918 1.00 82.81 316 LEU A O 1
ATOM 2580 N N . LYS A 1 317 ? 15.240 -10.507 -4.518 1.00 84.94 317 LYS A N 1
ATOM 2581 C CA . LYS A 1 317 ? 16.716 -10.540 -4.492 1.00 84.94 317 LYS A CA 1
ATOM 2582 C C . LYS A 1 317 ? 17.321 -10.091 -5.820 1.00 84.94 317 LYS A C 1
ATOM 2584 O O . LYS A 1 317 ? 16.703 -10.199 -6.877 1.00 84.94 317 LYS A O 1
ATOM 2589 N N . VAL A 1 318 ? 18.570 -9.631 -5.778 1.00 84.38 318 VAL A N 1
ATOM 2590 C CA . VAL A 1 318 ? 19.389 -9.352 -6.973 1.00 84.38 318 VAL A CA 1
ATOM 2591 C C . VAL A 1 318 ? 20.473 -10.411 -7.100 1.00 84.38 318 VAL A C 1
ATOM 2593 O O . VAL A 1 318 ? 21.013 -10.871 -6.092 1.00 84.38 318 VAL A O 1
ATOM 2596 N N . THR A 1 319 ? 20.811 -10.778 -8.333 1.00 81.19 319 THR A N 1
ATOM 2597 C CA . THR A 1 319 ? 21.991 -11.602 -8.603 1.00 81.19 319 THR A CA 1
ATOM 2598 C C . THR A 1 319 ? 23.271 -10.785 -8.483 1.00 81.19 319 THR A C 1
ATOM 2600 O O . THR A 1 319 ? 23.399 -9.721 -9.091 1.00 81.19 319 THR A O 1
ATOM 2603 N N . GLU A 1 320 ? 24.263 -11.305 -7.771 1.00 71.06 320 GLU A N 1
ATOM 2604 C CA . GLU A 1 320 ? 25.611 -10.731 -7.759 1.00 71.06 320 GLU A CA 1
ATOM 2605 C C . GLU A 1 320 ? 26.386 -11.088 -9.043 1.00 71.06 320 GLU A C 1
ATOM 2607 O O . GLU A 1 320 ? 27.267 -10.354 -9.494 1.00 71.06 320 GLU A O 1
ATOM 2612 N N . SER A 1 321 ? 25.999 -12.192 -9.689 1.00 57.03 321 SER A N 1
ATOM 2613 C CA . SER A 1 321 ? 26.540 -12.639 -10.967 1.00 57.03 321 SER A CA 1
ATOM 2614 C C . SER A 1 321 ? 26.140 -11.694 -12.102 1.00 57.03 321 SER A C 1
ATOM 2616 O O . SER A 1 321 ? 24.973 -11.623 -12.488 1.00 57.03 321 SER A O 1
ATOM 2618 N N . LYS A 1 322 ? 27.123 -11.013 -12.699 1.00 45.91 322 LYS A N 1
ATOM 2619 C CA . LYS A 1 322 ? 27.012 -10.573 -14.094 1.00 45.91 322 LYS A CA 1
ATOM 2620 C C . LYS A 1 322 ? 27.131 -11.831 -14.958 1.00 45.91 322 LYS A C 1
ATOM 2622 O O . LYS A 1 322 ? 28.251 -12.258 -15.223 1.00 45.91 322 LYS A O 1
ATOM 2627 N N . CYS A 1 323 ? 26.008 -12.471 -15.277 1.00 36.59 323 CYS A N 1
ATOM 2628 C CA . CYS A 1 323 ? 25.991 -13.501 -16.316 1.00 36.59 323 CYS A CA 1
ATOM 2629 C C . CYS A 1 323 ? 26.266 -12.874 -17.683 1.00 36.59 323 CYS A C 1
ATOM 2631 O O . CYS A 1 323 ? 25.741 -11.761 -17.934 1.00 36.59 323 CYS A O 1
#

Mean predicted aligned error: 8.87 Å

Radius of gyration: 23.76 Å; Cα contacts (8 Å, |Δi|>4): 525; chains: 1; bounding box: 54×51×75 Å